Protein AF-A0A1Q6LH37-F1 (afdb_monomer)

Foldseek 3Di:
DPQQFDWDQPPHFIETQARAQPRQDQEDEDDQRHQEYNHQVRQQSRQRHQEYEAHQRHDYDPPRDHHLNHQFYAYDPNRQQWHGDPRFIAGDCPDPQHQEGPDDRQANQDQEDERDAQHEDEDDQRAHARHAEYEAEQRYHYDPVRLLCVQVCRRHVNHAEYEYEPNRPCQVVSVVRRPHHYHYD

Solvent-accessible surface area (backbone atoms only — not comparable to full-atom values): 9487 Å² total; per-residue (Å²): 114,57,96,51,24,38,70,44,74,56,100,86,48,32,23,36,54,35,34,44,44,85,43,73,54,44,61,47,72,50,57,73,79,31,40,33,56,65,19,45,72,37,40,40,62,18,73,40,36,28,33,44,33,42,31,52,59,42,44,69,61,89,87,67,60,72,26,65,47,19,35,29,32,43,46,34,90,76,20,62,61,36,40,46,59,97,29,29,32,24,28,14,76,85,44,101,51,47,31,23,46,70,42,75,40,27,44,26,75,52,44,60,48,68,56,55,78,63,21,32,50,56,61,68,92,59,49,24,73,42,31,27,32,44,33,40,44,50,60,34,44,64,44,70,69,30,49,51,32,49,42,69,27,65,31,24,66,49,50,45,34,42,36,35,29,68,86,24,90,56,52,67,59,46,68,75,58,33,84,51,50,76,42,78,89

Secondary structure (DSSP, 8-state):
-BTTEEEEE-SSSEEEEEE-TT---SEEE--TTEEEE--HHHHHT-SS--EEEE-SS-BPPTTPPPPTT--EEEE-TT-SSEEEETTEEEE-TTSSSTTBEEE--TT---SEEEPPTT-EE---S---SS--EEEE-TT-EE-HHHHHHHHTTSS-TT--EEEE-TT-TTHHHHHHH--SEEEE-

Radius of gyration: 17.37 Å; Cα contacts (8 Å, |Δi|>4): 435; chains: 1; bounding box: 44×23×50 Å

Mean predicted aligned error: 3.24 Å

pLDDT: mean 95.18, std 4.48, range [75.0, 98.88]

Structure (mmCIF, N/CA/C/O backbone):
data_AF-A0A1Q6LH37-F1
#
_entry.id   AF-A0A1Q6LH37-F1
#
loop_
_atom_site.group_PDB
_atom_site.id
_atom_site.type_symbol
_atom_site.label_atom_id
_atom_site.label_alt_id
_atom_site.label_comp_id
_atom_site.label_asym_id
_atom_site.label_entity_id
_atom_site.label_seq_id
_atom_site.pdbx_PDB_ins_code
_atom_site.Cartn_x
_atom_site.Cartn_y
_atom_site.Cartn_z
_atom_site.occupancy
_atom_site.B_iso_or_equiv
_atom_site.auth_seq_id
_atom_site.auth_comp_id
_atom_site.auth_asym_id
_atom_site.auth_atom_id
_atom_site.pdbx_PDB_model_num
ATOM 1 N N . MET A 1 1 ? 12.794 -2.633 -25.388 1.00 78.56 1 MET A N 1
ATOM 2 C CA . MET A 1 1 ? 11.664 -2.803 -24.451 1.00 78.56 1 MET A CA 1
ATOM 3 C C . MET A 1 1 ? 11.588 -4.266 -24.064 1.00 78.56 1 MET A C 1
ATOM 5 O O . MET A 1 1 ? 11.799 -5.102 -24.932 1.00 78.56 1 MET A O 1
ATOM 9 N N . GLN A 1 2 ? 11.320 -4.556 -22.797 1.00 89.69 2 GLN A N 1
ATOM 10 C CA . GLN A 1 2 ? 11.127 -5.903 -22.259 1.00 89.69 2 GLN A CA 1
ATOM 11 C C . GLN A 1 2 ? 9.841 -5.884 -21.433 1.00 89.69 2 GLN A C 1
ATOM 13 O O . GLN A 1 2 ? 9.688 -4.993 -20.605 1.00 89.69 2 GLN A O 1
ATOM 18 N N . ASP A 1 3 ? 8.924 -6.825 -21.670 1.00 91.75 3 ASP A N 1
ATOM 19 C CA . ASP A 1 3 ? 7.672 -6.961 -20.906 1.00 91.75 3 ASP A CA 1
ATOM 20 C C . ASP A 1 3 ? 6.872 -5.649 -20.791 1.00 91.75 3 ASP A C 1
ATOM 22 O O . ASP A 1 3 ? 6.399 -5.278 -19.720 1.00 91.75 3 ASP A O 1
ATOM 26 N N . GLY A 1 4 ? 6.772 -4.906 -21.898 1.00 93.19 4 GLY A N 1
ATOM 27 C CA . GLY A 1 4 ? 6.091 -3.607 -21.939 1.00 93.19 4 GLY A CA 1
ATOM 28 C C . GLY A 1 4 ? 6.876 -2.449 -21.315 1.00 93.19 4 GLY A C 1
ATOM 29 O O . GLY A 1 4 ? 6.363 -1.338 -21.259 1.00 93.19 4 GLY A O 1
ATOM 30 N N . VAL A 1 5 ? 8.120 -2.662 -20.882 1.00 96.88 5 VAL A N 1
ATOM 31 C CA . VAL A 1 5 ? 8.926 -1.660 -20.174 1.00 96.88 5 VAL A CA 1
ATOM 32 C C . VAL A 1 5 ? 10.120 -1.206 -21.003 1.00 96.88 5 VAL A C 1
ATOM 34 O O . VAL A 1 5 ? 10.865 -2.006 -21.582 1.00 96.88 5 VAL A O 1
ATOM 37 N N . LEU A 1 6 ? 10.340 0.105 -21.043 1.00 96.94 6 LEU A N 1
ATOM 38 C CA . LEU A 1 6 ? 11.589 0.697 -21.497 1.00 96.94 6 LEU A CA 1
ATOM 39 C C . LEU A 1 6 ? 12.550 0.807 -20.313 1.00 96.94 6 LEU A C 1
ATOM 41 O O . LEU A 1 6 ? 12.405 1.674 -19.449 1.00 96.94 6 LEU A O 1
ATOM 45 N N . TYR A 1 7 ? 13.552 -0.063 -20.301 1.00 96.12 7 TYR A N 1
ATOM 46 C CA . TYR A 1 7 ? 14.710 0.078 -19.432 1.00 96.12 7 TYR A CA 1
ATOM 47 C C . TYR A 1 7 ? 15.765 0.939 -20.120 1.00 96.12 7 TYR A C 1
ATOM 49 O O . TYR A 1 7 ? 16.037 0.763 -21.308 1.00 96.12 7 TYR A O 1
ATOM 57 N N . TYR A 1 8 ? 16.364 1.849 -19.363 1.00 94.56 8 TYR A N 1
ATOM 58 C CA . TYR A 1 8 ? 17.442 2.712 -19.827 1.00 94.56 8 TYR A CA 1
ATOM 59 C C . TYR A 1 8 ? 18.578 2.691 -18.813 1.00 94.56 8 TYR A C 1
ATOM 61 O O . TYR A 1 8 ? 18.340 2.749 -17.602 1.00 94.56 8 TYR A O 1
ATOM 69 N N . TYR A 1 9 ? 19.803 2.620 -19.319 1.00 92.94 9 TYR A N 1
ATOM 70 C CA . TYR A 1 9 ? 20.998 2.770 -18.508 1.00 92.94 9 TYR A CA 1
ATOM 71 C C . TYR A 1 9 ? 21.273 4.263 -18.312 1.00 92.94 9 TYR A C 1
ATOM 73 O O . TYR A 1 9 ? 21.605 4.969 -19.262 1.00 92.94 9 TYR A O 1
ATOM 81 N N . ASN A 1 10 ? 21.067 4.754 -17.089 1.00 81.19 10 ASN A N 1
ATOM 82 C CA . ASN A 1 10 ? 21.363 6.135 -16.714 1.00 81.19 10 ASN A CA 1
ATOM 83 C C . ASN A 1 10 ? 22.859 6.304 -16.385 1.00 81.19 10 ASN A C 1
ATOM 85 O O . ASN A 1 10 ? 23.683 5.497 -16.800 1.00 81.19 10 ASN A O 1
ATOM 89 N N . THR A 1 11 ? 23.220 7.349 -15.635 1.00 76.94 11 THR A N 1
ATOM 90 C CA . THR A 1 11 ? 24.612 7.700 -15.322 1.00 76.94 11 THR A CA 1
ATOM 91 C C . THR A 1 11 ? 25.438 6.537 -14.761 1.00 76.94 11 THR A C 1
ATOM 93 O O . THR A 1 11 ? 26.631 6.523 -15.024 1.00 76.94 11 THR A O 1
ATOM 96 N N . ASN A 1 12 ? 24.843 5.571 -14.037 1.00 87.44 12 ASN A N 1
ATOM 97 C CA . ASN A 1 12 ? 25.570 4.404 -13.497 1.00 87.44 12 ASN A CA 1
ATOM 98 C C . ASN A 1 12 ? 24.727 3.121 -13.319 1.00 87.44 12 ASN A C 1
ATOM 100 O O . ASN A 1 12 ? 25.208 2.142 -12.747 1.00 87.44 12 ASN A O 1
ATOM 104 N N . SER A 1 13 ? 23.455 3.103 -13.722 1.00 92.69 13 SER A N 1
ATOM 105 C CA . SER A 1 13 ? 22.562 1.986 -13.395 1.00 92.69 13 SER A CA 1
ATOM 106 C C . SER A 1 13 ? 21.382 1.852 -14.350 1.00 92.69 13 SER A C 1
ATOM 108 O O . SER A 1 13 ? 20.975 2.809 -15.007 1.00 92.69 13 SER A O 1
ATOM 110 N N . TRP A 1 14 ? 20.800 0.659 -14.416 1.00 95.50 14 TRP A N 1
ATOM 111 C CA . TRP A 1 14 ? 19.571 0.438 -15.167 1.00 95.50 14 TRP A CA 1
ATOM 112 C C . TRP A 1 14 ? 18.355 0.883 -14.364 1.00 95.50 14 TRP A C 1
ATOM 114 O O . TRP A 1 14 ? 18.184 0.493 -13.211 1.00 95.50 14 TRP A O 1
ATOM 124 N N . ALA A 1 15 ? 17.471 1.636 -15.006 1.00 95.19 15 ALA A N 1
ATOM 125 C CA . ALA A 1 15 ? 16.193 2.022 -14.430 1.00 95.19 15 ALA A CA 1
ATOM 126 C C . ALA A 1 15 ? 15.058 1.861 -15.447 1.00 95.19 15 ALA A C 1
ATOM 128 O O . ALA A 1 15 ? 15.246 2.077 -16.649 1.00 95.19 15 ALA A O 1
ATOM 129 N N . ALA A 1 16 ? 13.871 1.496 -14.963 1.00 95.56 16 ALA A N 1
ATOM 130 C CA . ALA A 1 16 ? 12.649 1.512 -15.757 1.00 95.56 16 ALA A CA 1
ATOM 131 C C . ALA A 1 16 ? 12.225 2.968 -15.981 1.00 95.56 16 ALA A C 1
ATOM 133 O O . ALA A 1 16 ? 11.899 3.662 -15.023 1.00 95.56 16 ALA A O 1
ATOM 134 N N . GLN A 1 17 ? 12.249 3.444 -17.225 1.00 95.06 17 GLN A N 1
ATOM 135 C CA . GLN A 1 17 ? 11.910 4.836 -17.559 1.00 95.06 17 GLN A CA 1
ATOM 136 C C . GLN A 1 17 ? 10.481 4.992 -18.053 1.00 95.06 17 GLN A C 1
ATOM 138 O O . GLN A 1 17 ? 9.883 6.049 -17.891 1.00 95.06 17 GLN A O 1
ATOM 143 N N . TYR A 1 18 ? 9.923 3.940 -18.645 1.00 96.12 18 TYR A N 1
ATOM 144 C CA . TYR A 1 18 ? 8.564 3.970 -19.160 1.00 96.12 18 TYR A CA 1
ATOM 145 C C . TYR A 1 18 ? 7.932 2.588 -19.054 1.00 96.12 18 TYR A C 1
ATOM 147 O O . TYR A 1 18 ? 8.558 1.595 -19.429 1.00 96.12 18 TYR A O 1
ATOM 155 N N . TYR A 1 19 ? 6.702 2.536 -18.555 1.00 96.38 19 TYR A N 1
ATOM 156 C CA . TYR A 1 19 ? 5.850 1.355 -18.584 1.00 96.38 19 TYR A CA 1
ATOM 157 C C . TYR A 1 19 ? 4.746 1.605 -19.609 1.00 96.38 19 TYR A C 1
ATOM 159 O O . TYR A 1 19 ? 4.023 2.590 -19.509 1.00 96.38 19 TYR A O 1
ATOM 167 N N . CYS A 1 20 ? 4.622 0.745 -20.615 1.00 96.25 20 CYS A N 1
ATOM 168 C CA . CYS A 1 20 ? 3.640 0.918 -21.676 1.00 96.25 20 CYS A CA 1
ATOM 169 C C . CYS A 1 20 ? 2.216 0.897 -21.110 1.00 96.25 20 CYS A C 1
ATOM 171 O O . CYS A 1 20 ? 1.743 -0.115 -20.595 1.00 96.25 20 CYS A O 1
ATOM 173 N N . GLU A 1 21 ? 1.521 2.025 -21.243 1.00 95.06 21 GLU A N 1
ATOM 174 C CA . GLU A 1 21 ? 0.187 2.237 -20.669 1.00 95.06 21 GLU A CA 1
ATOM 175 C C . GLU A 1 21 ? -0.845 1.238 -21.212 1.00 95.06 21 GLU A C 1
ATOM 177 O O . GLU A 1 21 ? -1.707 0.780 -20.468 1.00 95.06 21 GLU A O 1
ATOM 182 N N . GLY A 1 22 ? -0.703 0.829 -22.479 1.00 94.75 22 GLY A N 1
ATOM 183 C CA . GLY A 1 22 ? -1.548 -0.177 -23.130 1.00 94.75 22 GLY A CA 1
ATOM 184 C C . GLY A 1 22 ? -1.096 -1.628 -22.938 1.00 94.75 22 GLY A C 1
ATOM 185 O O . GLY A 1 22 ? -1.715 -2.531 -23.499 1.00 94.75 22 GLY A O 1
ATOM 186 N N . TYR A 1 23 ? -0.015 -1.887 -22.194 1.00 95.81 23 TYR A N 1
ATOM 187 C CA . TYR A 1 23 ? 0.421 -3.256 -21.940 1.00 95.81 23 TYR A CA 1
ATOM 188 C C . TYR A 1 23 ? -0.519 -3.938 -20.943 1.00 95.81 23 TYR A C 1
ATOM 190 O O . TYR A 1 23 ? -0.790 -3.424 -19.860 1.00 95.81 23 TYR A O 1
ATOM 198 N N . THR A 1 24 ? -1.038 -5.105 -21.315 1.00 96.31 24 THR A N 1
ATOM 199 C CA . THR A 1 24 ? -2.171 -5.743 -20.626 1.00 96.31 24 THR A CA 1
ATOM 200 C C . THR A 1 24 ? -1.760 -6.768 -19.572 1.00 96.31 24 THR A C 1
ATOM 202 O O . THR A 1 24 ? -2.616 -7.434 -18.986 1.00 96.31 24 THR A O 1
ATOM 205 N N . ALA A 1 25 ? -0.459 -6.918 -19.310 1.00 96.88 25 ALA A N 1
ATOM 206 C CA . ALA A 1 25 ? 0.008 -7.823 -18.274 1.00 96.88 25 ALA A CA 1
ATOM 207 C C . ALA A 1 25 ? -0.476 -7.359 -16.895 1.00 96.88 25 ALA A C 1
ATOM 209 O O . ALA A 1 25 ? -0.275 -6.221 -16.481 1.00 96.88 25 ALA A O 1
ATOM 210 N N . THR A 1 26 ? -1.055 -8.286 -16.137 1.00 97.44 26 THR A N 1
ATOM 211 C CA . THR A 1 26 ? -1.534 -8.011 -14.775 1.00 97.44 26 THR A CA 1
ATOM 212 C C . THR A 1 26 ? -0.426 -8.068 -13.729 1.00 97.44 26 THR A C 1
ATOM 214 O O . THR A 1 26 ? -0.633 -7.709 -12.568 1.00 97.44 26 THR A O 1
ATOM 217 N N . ARG A 1 27 ? 0.766 -8.516 -14.128 1.00 97.44 27 ARG A N 1
ATOM 218 C CA . ARG A 1 27 ? 1.948 -8.623 -13.282 1.00 97.44 27 ARG A CA 1
ATOM 219 C C . ARG A 1 27 ? 3.162 -8.063 -14.002 1.00 97.44 27 ARG A C 1
ATOM 221 O O . ARG A 1 27 ? 3.440 -8.452 -15.132 1.00 97.44 27 ARG A O 1
ATOM 228 N N . TRP A 1 28 ? 3.942 -7.267 -13.282 1.00 97.00 28 TRP A N 1
ATOM 229 C CA . TRP A 1 28 ? 5.286 -6.880 -13.684 1.00 97.00 28 TRP A CA 1
ATOM 230 C C . TR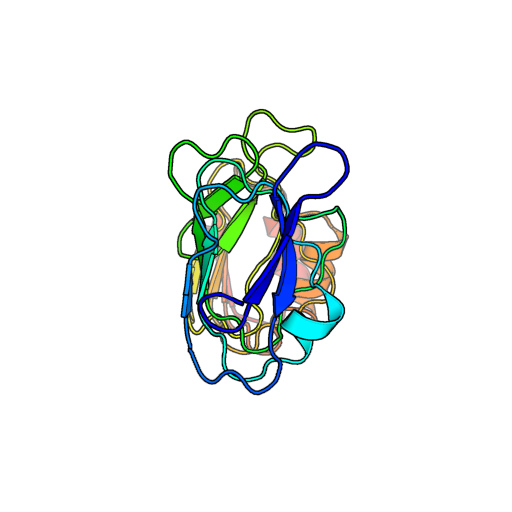P A 1 28 ? 6.316 -7.400 -12.688 1.00 97.00 28 TRP A C 1
ATOM 232 O O . TRP A 1 28 ? 6.265 -7.083 -11.498 1.00 97.00 28 TRP A O 1
ATOM 242 N N . ASN A 1 29 ? 7.259 -8.193 -13.193 1.00 96.88 29 ASN A N 1
ATOM 243 C CA . ASN A 1 29 ? 8.490 -8.515 -12.486 1.00 96.88 29 ASN A CA 1
ATOM 244 C C . ASN A 1 29 ? 9.549 -7.505 -12.921 1.00 96.88 29 ASN A C 1
ATOM 246 O O . ASN A 1 29 ? 9.910 -7.465 -14.098 1.00 96.88 29 ASN A O 1
ATOM 250 N N . VAL A 1 30 ? 10.013 -6.664 -11.999 1.00 96.38 30 VAL A N 1
ATOM 251 C CA . VAL A 1 30 ? 11.071 -5.703 -12.308 1.00 96.38 30 VAL A CA 1
ATOM 252 C C . VAL A 1 30 ? 12.341 -6.483 -12.648 1.00 96.38 30 VAL A C 1
ATOM 254 O O . VAL A 1 30 ? 12.790 -7.293 -11.845 1.00 96.38 30 VAL A O 1
ATOM 257 N N . ALA A 1 31 ? 12.914 -6.240 -13.830 1.00 96.12 31 ALA A N 1
ATOM 258 C CA . ALA A 1 31 ? 14.112 -6.933 -14.301 1.00 96.12 31 ALA A CA 1
ATOM 259 C C . ALA A 1 31 ? 15.249 -6.905 -13.265 1.00 96.12 31 ALA A C 1
ATOM 261 O O . ALA A 1 31 ? 15.539 -5.847 -12.717 1.00 96.12 31 ALA A O 1
ATOM 262 N N . GLU A 1 32 ? 15.914 -8.038 -13.023 1.00 94.94 32 GLU A N 1
ATOM 263 C CA . GLU A 1 32 ? 16.885 -8.238 -11.925 1.00 94.94 32 GLU A CA 1
ATOM 264 C C . GLU A 1 32 ? 18.051 -7.236 -11.898 1.00 94.94 32 GLU A C 1
ATOM 266 O O . GLU A 1 32 ? 18.557 -6.888 -10.839 1.00 94.94 32 GLU A O 1
ATOM 271 N N . TYR A 1 33 ? 18.462 -6.718 -13.057 1.00 93.62 33 TYR A N 1
ATOM 272 C CA . TYR A 1 33 ? 19.550 -5.741 -13.170 1.00 93.62 33 TYR A CA 1
ATOM 273 C C . TYR A 1 33 ? 19.124 -4.296 -12.842 1.00 93.62 33 TYR A C 1
ATOM 275 O O . TYR A 1 33 ? 19.958 -3.390 -12.811 1.00 93.62 33 TYR A O 1
ATOM 283 N N . CYS A 1 34 ? 17.822 -4.047 -12.688 1.00 94.69 34 CYS A N 1
ATOM 284 C CA . CYS A 1 34 ? 17.246 -2.718 -12.536 1.00 94.69 34 CYS A CA 1
ATOM 285 C C . CYS A 1 34 ? 17.331 -2.246 -11.080 1.00 94.69 34 CYS A C 1
ATOM 287 O O . CYS A 1 34 ? 16.872 -2.939 -10.176 1.00 94.69 34 CYS A O 1
ATOM 289 N N . THR A 1 35 ? 17.847 -1.042 -10.850 1.00 95.31 35 THR A N 1
ATOM 290 C CA . THR A 1 35 ? 18.008 -0.453 -9.508 1.00 95.31 35 THR A CA 1
ATOM 291 C C . THR A 1 35 ? 17.018 0.680 -9.227 1.00 95.31 35 THR A C 1
ATOM 293 O O . THR A 1 35 ? 16.860 1.085 -8.075 1.00 95.31 35 THR A O 1
ATOM 296 N N . GLY A 1 36 ? 16.311 1.180 -10.249 1.00 94.25 36 GLY A N 1
ATOM 297 C CA . GLY A 1 36 ? 15.347 2.274 -10.099 1.00 94.25 36 GLY A CA 1
ATOM 298 C C . GLY A 1 36 ? 14.067 2.103 -10.915 1.00 94.25 36 GLY A C 1
ATOM 299 O O . GLY A 1 36 ? 14.099 1.606 -12.042 1.00 94.25 36 GLY A O 1
ATOM 300 N N . ILE A 1 37 ? 12.942 2.559 -10.364 1.00 94.06 37 ILE A N 1
ATOM 301 C CA . ILE A 1 37 ? 11.674 2.705 -11.093 1.00 94.06 37 ILE A CA 1
ATOM 302 C C . ILE A 1 37 ? 11.377 4.196 -11.264 1.00 94.06 37 ILE A C 1
ATOM 304 O O . ILE A 1 37 ? 10.963 4.865 -10.324 1.00 94.06 37 ILE A O 1
ATOM 308 N N . ASN A 1 38 ? 11.571 4.714 -12.475 1.00 93.12 38 ASN A N 1
ATOM 309 C CA . ASN A 1 38 ? 11.417 6.133 -12.819 1.00 93.12 38 ASN A CA 1
ATOM 310 C C . ASN A 1 38 ? 10.222 6.385 -13.751 1.00 93.12 38 ASN A C 1
ATOM 312 O O . ASN A 1 38 ? 10.093 7.453 -14.336 1.00 93.12 38 ASN A O 1
ATOM 316 N N . CYS A 1 39 ? 9.337 5.403 -13.899 1.00 93.44 39 CYS A N 1
ATOM 317 C CA . CYS A 1 39 ? 8.237 5.439 -14.854 1.00 93.44 39 CYS A CA 1
ATOM 318 C C . CYS A 1 39 ? 6.890 5.830 -14.220 1.00 93.44 39 CYS A C 1
ATOM 320 O O . CYS A 1 39 ? 5.867 5.305 -14.651 1.00 93.44 39 CYS A O 1
ATOM 322 N N . GLU A 1 40 ? 6.884 6.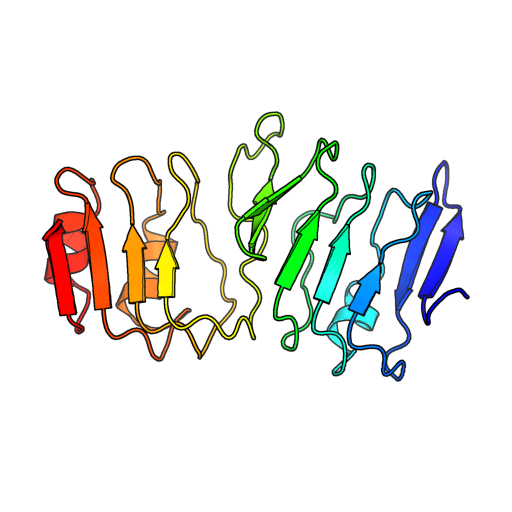691 -13.189 1.00 92.81 40 GLU A N 1
ATOM 323 C CA . GLU A 1 40 ? 5.709 6.961 -12.328 1.00 92.81 40 GLU A CA 1
ATOM 324 C C . GLU A 1 40 ? 4.462 7.298 -13.140 1.00 92.81 40 GLU A C 1
ATOM 326 O O . GLU A 1 40 ? 3.446 6.617 -13.030 1.00 92.81 40 GLU A O 1
ATOM 331 N N . GLU A 1 41 ? 4.580 8.305 -14.006 1.00 92.75 41 GLU A N 1
ATOM 332 C CA . GLU A 1 41 ? 3.471 8.821 -14.809 1.00 92.75 41 GLU A CA 1
ATOM 333 C C . GLU A 1 41 ? 2.881 7.732 -15.711 1.00 92.75 41 GLU A C 1
ATOM 335 O O . GLU A 1 41 ? 1.687 7.449 -15.662 1.00 92.75 41 GLU A O 1
ATOM 340 N N . SER A 1 42 ? 3.738 7.047 -16.469 1.00 95.19 42 SER A N 1
ATOM 341 C CA . SER A 1 42 ? 3.307 5.986 -17.385 1.00 95.19 42 SER A CA 1
ATOM 342 C C . SER A 1 42 ? 2.772 4.745 -16.663 1.00 95.19 42 SER A C 1
ATOM 344 O O . SER A 1 42 ? 1.815 4.119 -17.105 1.00 95.19 42 SER A O 1
ATOM 346 N N . LEU A 1 43 ? 3.356 4.391 -15.515 1.00 94.56 43 LEU A N 1
ATOM 347 C CA . LEU A 1 43 ? 2.910 3.246 -14.735 1.00 94.56 43 LEU A CA 1
ATOM 348 C C . LEU A 1 43 ? 1.532 3.531 -14.146 1.00 94.56 43 LEU A C 1
ATOM 350 O O . LEU A 1 43 ? 0.641 2.701 -14.283 1.00 94.56 43 LEU A O 1
ATOM 354 N N . LYS A 1 44 ? 1.342 4.712 -13.545 1.00 92.25 44 LYS A N 1
ATOM 355 C CA . LYS A 1 44 ? 0.071 5.155 -12.961 1.00 92.25 44 LYS A CA 1
ATOM 356 C C . LYS A 1 44 ? -1.086 5.117 -13.967 1.00 92.25 44 LYS A C 1
ATOM 358 O O . LYS A 1 44 ? -2.209 4.824 -13.564 1.00 92.25 44 LYS A O 1
ATOM 363 N N . ASN A 1 45 ? -0.816 5.389 -15.242 1.00 92.50 45 ASN A N 1
ATOM 364 C CA . ASN A 1 45 ? -1.816 5.359 -16.312 1.00 92.50 45 ASN A CA 1
ATOM 365 C C . ASN A 1 45 ? -2.148 3.940 -16.809 1.00 92.50 45 ASN A C 1
ATOM 367 O O . ASN A 1 45 ? -3.137 3.756 -17.518 1.00 92.50 45 ASN A O 1
ATOM 371 N N . ASN A 1 46 ? -1.364 2.922 -16.442 1.00 94.06 46 ASN A N 1
ATOM 372 C CA . ASN A 1 46 ? -1.671 1.544 -16.799 1.00 94.06 46 ASN A CA 1
ATOM 373 C C . ASN A 1 46 ? -2.821 0.993 -15.938 1.00 94.06 46 ASN A C 1
ATOM 375 O O . ASN A 1 46 ? -2.696 0.815 -14.727 1.00 94.06 46 ASN A O 1
ATOM 379 N N . ALA A 1 47 ? -3.935 0.656 -16.586 1.00 91.75 47 ALA A N 1
ATOM 380 C CA . ALA A 1 47 ? -5.129 0.144 -15.914 1.00 91.75 47 ALA A CA 1
ATOM 381 C C . ALA A 1 47 ? -5.101 -1.373 -15.641 1.00 91.75 47 ALA A C 1
ATOM 383 O O . ALA A 1 47 ? -6.006 -1.892 -14.992 1.00 91.75 47 ALA A O 1
ATOM 384 N N . HIS A 1 48 ? -4.101 -2.099 -16.148 1.00 95.06 48 HIS A N 1
ATOM 385 C CA . HIS A 1 48 ? -4.094 -3.565 -16.160 1.00 95.06 48 HIS A CA 1
ATOM 386 C C . HIS A 1 48 ? -3.238 -4.176 -15.058 1.00 95.06 48 HIS A C 1
ATOM 388 O O . HIS A 1 48 ? -3.491 -5.304 -14.631 1.00 95.06 48 HIS A O 1
ATOM 394 N N . ILE A 1 49 ? -2.217 -3.458 -14.595 1.00 95.94 49 ILE A N 1
ATOM 395 C CA . ILE A 1 49 ? -1.269 -4.000 -13.639 1.00 95.94 49 ILE A CA 1
ATOM 396 C C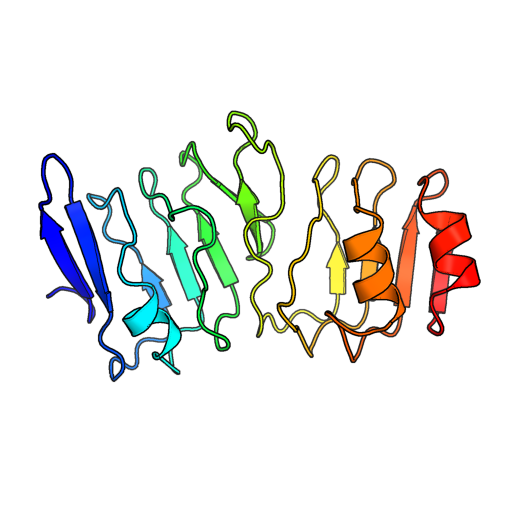 . ILE A 1 49 ? -1.878 -4.094 -12.240 1.00 95.94 49 ILE A C 1
ATOM 398 O O . ILE A 1 49 ? -2.248 -3.107 -11.615 1.00 95.94 49 ILE A O 1
ATOM 402 N N . HIS A 1 50 ? -1.941 -5.315 -11.720 1.00 97.62 50 HIS A N 1
ATOM 403 C CA . HIS A 1 50 ? -2.449 -5.607 -10.380 1.00 97.62 50 HIS A CA 1
ATOM 404 C C . HIS A 1 50 ? -1.324 -6.002 -9.418 1.00 97.62 50 HIS A C 1
ATOM 406 O O . HIS A 1 50 ? -1.481 -5.896 -8.201 1.00 97.62 50 HIS A O 1
ATOM 412 N N . GLN A 1 51 ? -0.190 -6.477 -9.941 1.00 98.00 51 GLN A N 1
ATOM 413 C CA . GLN A 1 51 ? 0.924 -6.976 -9.140 1.00 98.00 51 GLN A CA 1
ATOM 414 C C . GLN A 1 51 ? 2.263 -6.412 -9.607 1.00 98.00 51 GLN A C 1
ATOM 416 O O . GLN A 1 51 ? 2.659 -6.606 -10.755 1.00 98.00 51 GLN A O 1
ATOM 421 N N . LEU A 1 52 ? 3.001 -5.811 -8.678 1.00 96.81 52 LEU A N 1
ATOM 422 C CA . LEU A 1 52 ? 4.392 -5.407 -8.876 1.00 96.81 52 LEU A CA 1
ATOM 423 C C . LEU A 1 52 ? 5.310 -6.329 -8.068 1.00 96.81 52 LEU A C 1
ATOM 425 O O . LEU A 1 52 ? 5.039 -6.599 -6.898 1.00 96.81 52 LEU A O 1
ATOM 429 N N . ARG A 1 53 ? 6.393 -6.824 -8.671 1.00 97.56 53 ARG A N 1
ATOM 430 C CA . ARG A 1 53 ? 7.430 -7.592 -7.970 1.00 97.56 53 ARG A CA 1
ATOM 431 C C . ARG A 1 53 ? 8.770 -6.885 -8.083 1.00 97.56 53 ARG A C 1
ATOM 433 O O . ARG A 1 53 ? 9.323 -6.781 -9.174 1.00 97.56 53 ARG A O 1
ATOM 440 N N . LEU A 1 54 ? 9.251 -6.391 -6.951 1.00 97.50 54 LEU A N 1
ATOM 441 C CA . LEU A 1 54 ? 10.528 -5.710 -6.808 1.00 97.50 54 LEU A CA 1
ATOM 442 C C . LEU A 1 54 ? 11.647 -6.742 -6.643 1.00 97.50 54 LEU A C 1
ATOM 444 O O . LEU A 1 54 ? 11.522 -7.659 -5.829 1.00 97.50 54 LEU A O 1
ATOM 448 N N . ASN A 1 55 ? 12.727 -6.575 -7.402 1.00 97.44 55 ASN A N 1
ATOM 449 C CA . ASN A 1 55 ? 13.945 -7.378 -7.279 1.00 97.44 55 ASN A CA 1
ATOM 450 C C . ASN A 1 55 ? 14.768 -6.971 -6.032 1.00 97.44 55 ASN A C 1
ATOM 452 O O . ASN A 1 55 ? 14.334 -6.143 -5.227 1.00 97.44 55 ASN A O 1
ATOM 456 N N . SER A 1 56 ? 15.974 -7.518 -5.890 1.00 97.12 56 SER A N 1
ATOM 457 C CA . SER A 1 56 ? 16.886 -7.300 -4.754 1.00 97.12 56 SER A CA 1
ATOM 458 C C . SER A 1 56 ? 17.497 -5.894 -4.654 1.00 97.12 56 SER A C 1
ATOM 460 O O . SER A 1 56 ? 17.943 -5.483 -3.584 1.00 97.12 56 SER A O 1
ATOM 462 N N . TYR A 1 57 ? 17.541 -5.135 -5.747 1.00 94.81 57 TYR A N 1
ATOM 463 C CA . TYR A 1 57 ? 18.303 -3.881 -5.834 1.00 94.81 57 TYR A CA 1
ATOM 464 C C . TYR A 1 57 ? 17.433 -2.650 -6.060 1.00 94.81 57 TYR A C 1
ATOM 466 O O . TYR A 1 57 ? 17.880 -1.525 -5.834 1.00 94.81 57 TYR A O 1
ATOM 474 N N . VAL A 1 58 ? 16.209 -2.849 -6.542 1.00 94.31 58 VAL A N 1
ATOM 475 C CA . VAL A 1 58 ? 15.362 -1.765 -7.004 1.00 94.31 58 VAL A CA 1
ATOM 476 C C . VAL A 1 58 ? 14.853 -0.928 -5.843 1.00 94.31 58 VAL A C 1
ATOM 478 O O . VAL A 1 58 ? 14.432 -1.440 -4.800 1.00 94.31 58 VAL A O 1
ATOM 481 N N . SER A 1 59 ? 14.847 0.381 -6.074 1.00 91.94 59 SER A N 1
ATOM 482 C CA . SER A 1 59 ? 14.159 1.336 -5.228 1.00 91.94 59 SER A CA 1
ATOM 483 C C . SER A 1 59 ? 13.242 2.275 -5.992 1.00 91.94 59 SER A C 1
ATOM 485 O O . SER A 1 59 ? 13.423 2.529 -7.186 1.00 91.94 59 SER A O 1
ATOM 487 N N . CYS A 1 60 ? 12.224 2.762 -5.283 1.00 87.62 60 CYS A N 1
ATOM 488 C CA . CYS A 1 60 ? 11.317 3.787 -5.774 1.00 87.62 60 CYS A CA 1
ATOM 489 C C . CYS A 1 60 ? 11.726 5.141 -5.172 1.00 87.62 60 CYS A C 1
ATOM 491 O O . CYS A 1 60 ? 12.045 5.203 -3.979 1.00 87.62 60 CYS A O 1
ATOM 493 N N . PRO A 1 61 ? 11.679 6.237 -5.945 1.00 83.19 61 PRO A N 1
ATOM 494 C CA . PRO A 1 61 ? 11.858 7.580 -5.407 1.00 83.19 61 PRO A CA 1
ATOM 495 C C . PRO A 1 61 ? 10.885 7.902 -4.251 1.00 83.19 61 PRO A C 1
ATOM 497 O O . PRO A 1 61 ? 9.776 7.361 -4.191 1.00 83.19 61 PRO A O 1
ATOM 500 N N . PRO A 1 62 ? 11.243 8.808 -3.324 1.00 75.94 62 PRO A N 1
ATOM 501 C CA . PRO A 1 62 ? 10.297 9.322 -2.338 1.00 75.94 62 PRO A CA 1
ATOM 502 C C . PRO A 1 62 ? 9.077 9.974 -3.006 1.00 75.94 62 PRO A C 1
ATOM 504 O O . PRO A 1 62 ? 9.225 10.748 -3.946 1.00 75.94 62 PRO A O 1
ATOM 507 N N . GLY A 1 63 ? 7.874 9.694 -2.498 1.00 77.69 63 GLY A N 1
ATOM 508 C CA . GLY A 1 63 ? 6.627 10.277 -3.015 1.00 77.69 63 GLY A CA 1
ATOM 509 C C . GLY A 1 63 ? 6.047 9.594 -4.259 1.00 77.69 63 GLY A C 1
ATOM 510 O O . GLY A 1 63 ? 5.005 10.037 -4.737 1.00 77.69 63 GLY A O 1
ATOM 511 N N . TYR A 1 64 ? 6.678 8.515 -4.732 1.00 84.75 64 TYR A N 1
ATOM 512 C CA . TYR A 1 64 ? 6.272 7.774 -5.924 1.00 84.75 64 TYR A CA 1
ATOM 513 C C . TYR A 1 64 ? 4.836 7.245 -5.831 1.00 84.75 64 TYR A C 1
ATOM 515 O O . TYR A 1 64 ? 4.505 6.465 -4.929 1.00 84.75 64 TYR A O 1
ATOM 523 N N . LYS A 1 65 ? 3.979 7.646 -6.772 1.00 85.31 65 LYS A N 1
ATOM 524 C CA . LYS A 1 65 ? 2.586 7.196 -6.852 1.00 85.31 65 LYS A CA 1
ATOM 525 C C . LYS A 1 65 ? 2.465 5.938 -7.696 1.00 85.31 65 LYS A C 1
ATOM 527 O O . LYS A 1 65 ? 2.968 5.846 -8.809 1.00 85.31 65 LYS A O 1
ATOM 532 N N . LEU A 1 66 ? 1.741 4.968 -7.156 1.00 89.69 66 LEU A N 1
ATOM 533 C CA . LEU A 1 66 ? 1.460 3.704 -7.824 1.00 89.69 66 LEU A CA 1
ATOM 534 C C . LEU A 1 66 ? 0.044 3.694 -8.429 1.00 89.69 66 LEU A C 1
ATOM 536 O O . LEU A 1 66 ? -0.791 4.508 -8.020 1.00 89.69 66 LEU A O 1
ATOM 540 N N . PRO A 1 67 ? -0.234 2.795 -9.392 1.00 91.50 67 PRO A N 1
ATOM 541 C CA . PRO A 1 67 ? -1.525 2.726 -10.077 1.00 91.50 67 PRO A CA 1
ATOM 542 C C . PRO A 1 67 ? -2.674 2.411 -9.121 1.00 91.50 67 PRO A C 1
ATOM 544 O O . PRO A 1 67 ? -2.516 1.641 -8.171 1.00 91.50 67 PRO A O 1
ATOM 547 N N . GLU A 1 68 ? -3.859 2.950 -9.405 1.00 92.62 68 GLU A N 1
ATOM 548 C CA . GLU A 1 68 ? -5.057 2.685 -8.597 1.00 92.62 68 GLU A CA 1
ATOM 549 C C . GLU A 1 68 ? -5.553 1.238 -8.727 1.00 92.62 68 GLU A C 1
ATOM 551 O O . GLU A 1 68 ? -6.186 0.730 -7.807 1.00 92.62 68 GLU A O 1
ATOM 556 N N . SER A 1 69 ? -5.222 0.556 -9.827 1.00 94.62 69 SER A N 1
ATOM 557 C CA . SER A 1 69 ? -5.510 -0.864 -10.079 1.00 94.62 69 SER A CA 1
ATOM 558 C C . SER A 1 69 ? -4.624 -1.824 -9.276 1.00 94.62 69 SER A C 1
ATOM 560 O O . SER A 1 69 ? -4.840 -3.036 -9.297 1.00 94.62 69 SER A O 1
ATOM 562 N N . LEU A 1 70 ? -3.610 -1.319 -8.563 1.00 96.44 70 LEU A N 1
ATOM 563 C CA . LEU A 1 70 ? -2.635 -2.168 -7.897 1.00 96.44 70 LEU A CA 1
ATOM 564 C C . LEU A 1 70 ? -3.248 -2.879 -6.681 1.00 96.44 70 LEU A C 1
ATOM 566 O O . LEU A 1 70 ? -3.791 -2.250 -5.770 1.00 96.44 70 LEU A O 1
ATOM 570 N N . GLN A 1 71 ? -3.086 -4.201 -6.639 1.00 98.19 71 GLN A N 1
ATOM 571 C CA . GLN A 1 71 ? -3.641 -5.086 -5.613 1.00 98.19 71 GLN A CA 1
ATOM 572 C C . GLN A 1 71 ? -2.576 -5.622 -4.651 1.00 98.19 71 GLN A C 1
ATOM 574 O O . GLN A 1 71 ? -2.879 -5.911 -3.490 1.00 98.19 71 GLN A O 1
ATOM 579 N N . ALA A 1 72 ? -1.332 -5.777 -5.119 1.00 98.38 72 ALA A N 1
ATOM 580 C CA . ALA A 1 72 ? -0.223 -6.266 -4.306 1.00 98.38 72 ALA A CA 1
ATOM 581 C C . ALA A 1 72 ? 1.148 -5.818 -4.828 1.00 98.38 72 ALA A C 1
ATOM 583 O O . ALA A 1 72 ? 1.380 -5.722 -6.034 1.00 98.38 72 ALA A O 1
ATOM 584 N N . ILE A 1 73 ? 2.084 -5.637 -3.898 1.00 97.81 73 ILE A N 1
ATOM 585 C CA . ILE A 1 73 ? 3.508 -5.451 -4.174 1.00 97.81 73 ILE A CA 1
ATOM 586 C C . ILE A 1 73 ? 4.282 -6.528 -3.425 1.00 97.81 73 ILE A C 1
ATOM 588 O O . ILE A 1 73 ? 4.127 -6.671 -2.213 1.00 97.81 73 ILE A O 1
ATOM 592 N N . TYR A 1 74 ? 5.124 -7.272 -4.129 1.00 98.31 74 TYR A N 1
ATOM 593 C CA . TYR A 1 74 ? 6.044 -8.247 -3.548 1.00 98.31 74 TYR A CA 1
ATOM 594 C C . TYR A 1 74 ? 7.480 -7.765 -3.716 1.00 98.31 74 TYR A C 1
ATOM 596 O O . TYR A 1 74 ? 7.778 -7.031 -4.654 1.00 98.31 74 TYR A O 1
ATOM 604 N N . VAL A 1 75 ? 8.359 -8.171 -2.807 1.00 98.25 75 VAL A N 1
ATOM 605 C CA . VAL A 1 75 ? 9.764 -7.755 -2.790 1.00 98.25 75 VAL A CA 1
ATOM 606 C C . VAL A 1 75 ? 10.627 -8.994 -2.595 1.00 98.25 75 VAL A C 1
ATOM 608 O O . VAL A 1 75 ? 10.251 -9.864 -1.809 1.00 98.25 75 VAL A O 1
ATOM 611 N N . ALA A 1 76 ? 11.745 -9.082 -3.315 1.00 98.06 76 ALA A N 1
ATOM 612 C CA . ALA A 1 76 ? 12.775 -10.085 -3.071 1.00 98.06 76 ALA A CA 1
ATOM 613 C C . ALA A 1 76 ? 13.296 -9.997 -1.625 1.00 98.06 76 ALA A C 1
ATOM 615 O O . ALA A 1 76 ? 13.446 -8.906 -1.076 1.00 98.06 76 ALA A O 1
ATOM 616 N N . GLU A 1 77 ? 13.565 -11.143 -0.998 1.00 96.00 77 GLU A N 1
ATOM 617 C CA . GLU A 1 77 ? 13.884 -11.227 0.437 1.00 96.00 77 GLU A CA 1
ATOM 618 C C . GLU A 1 77 ? 15.161 -10.474 0.834 1.00 96.00 77 GLU A C 1
ATOM 620 O O . GLU A 1 77 ? 15.290 -9.999 1.961 1.00 96.00 77 GLU A O 1
ATOM 625 N N . ASP A 1 78 ? 16.112 -10.351 -0.086 1.00 96.44 78 ASP A N 1
ATOM 626 C CA . ASP A 1 78 ? 17.398 -9.704 0.133 1.00 96.44 78 ASP A CA 1
ATOM 627 C C . ASP A 1 78 ? 17.408 -8.209 -0.220 1.00 96.44 78 ASP A C 1
ATOM 629 O O . ASP A 1 78 ? 18.436 -7.553 0.003 1.00 96.44 78 ASP A O 1
ATOM 633 N N . ASN A 1 79 ? 16.276 -7.649 -0.674 1.00 97.81 79 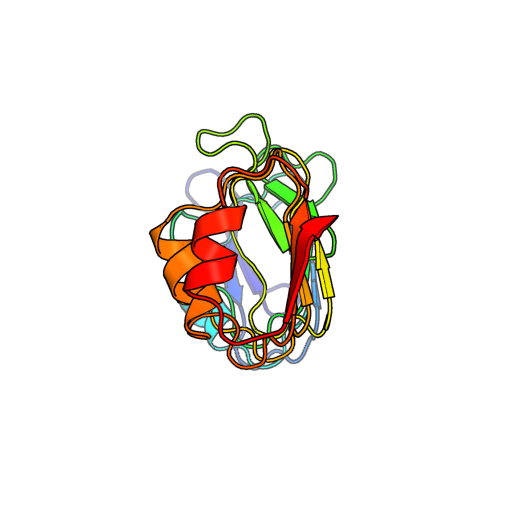ASN A N 1
ATOM 634 C CA . ASN A 1 79 ? 16.139 -6.215 -0.907 1.00 97.81 79 ASN A CA 1
ATOM 635 C C . ASN A 1 79 ? 16.385 -5.430 0.389 1.00 97.81 79 ASN A C 1
ATOM 637 O O . ASN A 1 79 ? 15.764 -5.656 1.426 1.00 97.81 79 ASN A O 1
ATOM 641 N N . LYS A 1 80 ? 17.331 -4.487 0.338 1.00 95.69 80 LYS A N 1
ATOM 642 C CA . LYS A 1 80 ? 17.754 -3.719 1.522 1.00 95.69 80 LYS A CA 1
ATOM 643 C C . LYS A 1 80 ? 16.884 -2.498 1.810 1.00 95.69 80 LYS A C 1
ATOM 645 O O . LYS A 1 80 ? 16.960 -1.949 2.906 1.00 95.69 80 LYS A O 1
ATOM 650 N N . GLN A 1 81 ? 16.090 -2.067 0.836 1.00 96.19 81 GLN A N 1
ATOM 651 C CA . GLN A 1 81 ? 15.300 -0.841 0.895 1.00 96.19 81 GLN A CA 1
ATOM 652 C C . GLN A 1 81 ? 13.856 -1.096 1.315 1.00 96.19 81 GLN A C 1
ATOM 654 O O . GLN A 1 81 ? 13.254 -0.228 1.945 1.00 96.19 81 GLN A O 1
ATOM 659 N N . TYR A 1 82 ? 13.307 -2.273 1.007 1.00 97.12 82 TYR A N 1
ATOM 660 C CA . TYR A 1 82 ? 11.906 -2.589 1.258 1.00 97.12 82 TYR A CA 1
ATOM 661 C C . TYR A 1 82 ? 11.692 -4.033 1.686 1.00 97.12 82 TYR A C 1
ATOM 663 O O . TYR A 1 82 ? 12.502 -4.911 1.417 1.00 97.12 82 TYR A O 1
ATOM 671 N N . PHE A 1 83 ? 10.530 -4.280 2.277 1.00 97.56 83 PHE A N 1
ATOM 672 C CA . PHE A 1 83 ? 9.958 -5.613 2.393 1.00 97.56 83 PHE A CA 1
ATOM 673 C C . PHE A 1 83 ? 8.462 -5.565 2.078 1.00 97.56 83 PHE A C 1
ATOM 675 O O . PHE A 1 83 ? 7.817 -4.517 2.168 1.00 97.56 83 PHE A O 1
ATOM 682 N N . SER A 1 84 ? 7.897 -6.716 1.713 1.00 97.75 84 SER A N 1
ATOM 683 C CA . SER A 1 84 ? 6.451 -6.880 1.569 1.00 97.75 84 SER A CA 1
ATOM 684 C C . SER A 1 84 ? 5.898 -7.701 2.720 1.00 97.75 84 SER A C 1
ATOM 686 O O . SER A 1 84 ? 6.428 -8.765 3.041 1.00 97.75 84 SER A O 1
ATOM 688 N N . LYS A 1 85 ? 4.793 -7.241 3.306 1.00 97.75 85 LYS A N 1
ATOM 689 C CA . LYS A 1 85 ? 3.966 -8.059 4.192 1.00 97.75 85 LYS A CA 1
ATOM 690 C C . LYS A 1 85 ? 2.577 -8.178 3.589 1.00 97.75 85 LYS A C 1
ATOM 692 O O . LYS A 1 85 ? 1.879 -7.184 3.423 1.00 97.75 85 LYS A O 1
ATOM 697 N N . ASP A 1 86 ? 2.197 -9.396 3.214 1.00 96.88 86 ASP A N 1
ATOM 698 C CA . ASP A 1 86 ? 0.888 -9.705 2.628 1.00 96.88 86 ASP A CA 1
ATOM 699 C C . ASP A 1 86 ? 0.536 -8.823 1.411 1.00 96.88 86 ASP A C 1
ATOM 701 O O . ASP A 1 86 ? -0.621 -8.450 1.201 1.00 96.88 86 ASP A O 1
ATOM 705 N N . GLY A 1 87 ? 1.534 -8.461 0.597 1.00 97.69 87 GLY A N 1
ATOM 706 C CA . GLY A 1 87 ? 1.357 -7.608 -0.582 1.00 97.69 87 GLY A CA 1
ATOM 707 C C . GLY A 1 87 ? 1.345 -6.099 -0.296 1.00 97.69 87 GLY A C 1
ATOM 708 O O . GLY A 1 87 ? 1.083 -5.329 -1.216 1.00 97.69 87 GLY A O 1
ATOM 709 N N . VAL A 1 88 ? 1.599 -5.670 0.943 1.00 97.75 88 VAL A N 1
ATOM 710 C CA . VAL A 1 88 ? 1.740 -4.261 1.350 1.00 97.75 88 VAL A CA 1
ATOM 711 C C . VAL A 1 88 ? 3.223 -3.923 1.470 1.00 97.75 88 VAL A C 1
ATOM 713 O O . VAL A 1 88 ? 3.982 -4.683 2.072 1.00 97.75 88 VAL A O 1
ATOM 716 N N . LEU A 1 89 ? 3.638 -2.796 0.890 1.00 97.12 89 LEU A N 1
ATOM 717 C CA . LEU A 1 89 ? 5.041 -2.398 0.805 1.00 97.12 89 LEU A CA 1
ATOM 718 C C . LEU A 1 89 ? 5.443 -1.535 2.003 1.00 97.12 89 LEU A C 1
ATOM 720 O O . LEU A 1 89 ? 4.814 -0.511 2.285 1.00 97.12 89 LEU A O 1
ATOM 724 N N . TYR A 1 90 ? 6.537 -1.919 2.649 1.00 97.19 90 TYR A N 1
ATOM 725 C CA . TYR A 1 90 ? 7.159 -1.205 3.756 1.00 97.19 90 TYR A CA 1
A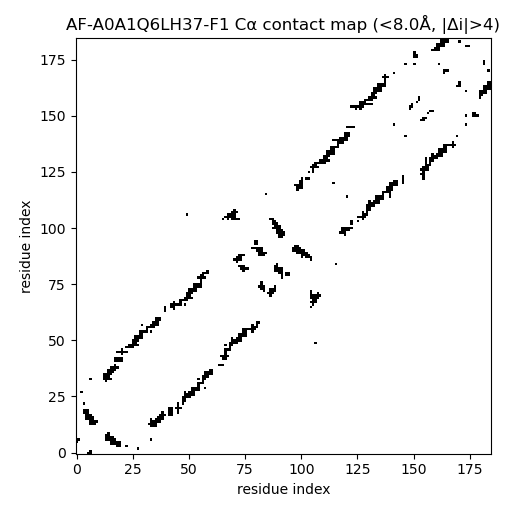TOM 726 C C . TYR A 1 90 ? 8.615 -0.902 3.436 1.00 97.19 90 TYR A C 1
ATOM 728 O O . TYR A 1 90 ? 9.274 -1.659 2.726 1.00 97.19 90 TYR A O 1
ATOM 736 N N . TYR A 1 91 ? 9.127 0.186 3.996 1.00 97.00 91 TYR A N 1
ATOM 737 C CA . TYR A 1 91 ? 10.561 0.434 4.045 1.00 97.00 91 TYR A CA 1
ATOM 738 C C . TYR A 1 91 ? 11.264 -0.612 4.915 1.00 97.00 91 TYR A C 1
ATOM 740 O O . TYR A 1 91 ? 10.764 -1.005 5.969 1.00 97.00 91 TYR A O 1
ATOM 748 N N . GLY A 1 92 ? 12.456 -1.019 4.488 1.00 96.12 92 GLY A N 1
ATOM 749 C CA . GLY A 1 92 ? 13.322 -1.947 5.201 1.00 96.12 92 GLY A CA 1
ATOM 750 C C . GLY A 1 92 ? 13.733 -1.429 6.585 1.00 96.12 92 GLY A C 1
ATOM 751 O O . GLY A 1 92 ? 13.779 -0.213 6.805 1.00 96.12 92 GLY A O 1
ATOM 752 N N . PRO A 1 93 ? 14.089 -2.331 7.516 1.00 94.69 93 PRO A N 1
ATOM 753 C CA . PRO A 1 93 ? 14.439 -1.971 8.893 1.00 94.69 93 PRO A CA 1
ATOM 754 C C . PRO A 1 93 ? 15.727 -1.141 9.009 1.00 94.69 93 PRO A C 1
ATOM 756 O O . PRO A 1 93 ? 15.919 -0.461 10.008 1.00 94.69 93 PRO A O 1
ATOM 759 N N . ASN A 1 94 ? 16.594 -1.163 7.991 1.00 93.94 94 ASN A N 1
ATOM 760 C CA . ASN A 1 94 ? 17.883 -0.459 7.976 1.00 93.94 94 ASN A CA 1
ATOM 761 C C . ASN A 1 94 ? 17.859 0.801 7.090 1.00 93.94 94 ASN A C 1
ATOM 763 O O . ASN A 1 94 ? 18.871 1.170 6.498 1.00 93.94 94 ASN A O 1
ATOM 767 N N . THR A 1 95 ? 16.692 1.430 6.944 1.00 94.00 95 THR A N 1
ATOM 768 C CA . THR A 1 95 ? 16.507 2.658 6.154 1.00 94.00 95 THR A CA 1
ATOM 769 C C . THR A 1 95 ? 16.297 3.870 7.063 1.00 94.00 95 THR A C 1
ATOM 771 O O . THR A 1 95 ? 16.090 3.731 8.265 1.00 94.00 95 THR A O 1
ATOM 774 N N . ASN A 1 96 ? 16.258 5.073 6.482 1.00 92.50 96 ASN A N 1
ATOM 775 C CA . ASN A 1 96 ? 15.912 6.303 7.210 1.00 92.50 96 ASN A CA 1
ATOM 776 C C . ASN A 1 96 ? 14.429 6.369 7.642 1.00 92.50 96 ASN A C 1
ATOM 778 O O . ASN A 1 96 ? 14.033 7.311 8.323 1.00 92.50 96 ASN A O 1
ATOM 782 N N . ASN A 1 97 ? 13.598 5.404 7.232 1.00 92.94 97 ASN A N 1
ATOM 783 C CA . ASN A 1 97 ? 12.180 5.298 7.588 1.00 92.94 97 ASN A CA 1
ATOM 784 C C . ASN A 1 97 ? 11.849 3.853 8.010 1.00 92.94 97 ASN A C 1
ATOM 786 O O . ASN A 1 97 ? 11.007 3.212 7.382 1.00 92.94 97 ASN A O 1
ATOM 790 N N . PRO A 1 98 ? 12.525 3.301 9.030 1.00 95.69 98 PRO A N 1
ATOM 791 C CA . PRO A 1 98 ? 12.508 1.869 9.300 1.00 95.69 98 PRO A CA 1
ATOM 792 C C . PRO A 1 98 ? 11.089 1.357 9.562 1.00 95.69 98 PRO A C 1
ATOM 794 O O . PRO A 1 98 ? 10.355 1.919 10.374 1.00 95.69 98 PRO A O 1
ATOM 797 N N . ASN A 1 99 ? 10.698 0.290 8.859 1.00 97.00 99 ASN A N 1
ATOM 798 C CA . ASN A 1 99 ? 9.383 -0.357 8.965 1.00 97.00 99 ASN A CA 1
ATOM 799 C C . ASN A 1 99 ? 8.180 0.571 8.717 1.00 97.00 99 ASN A C 1
ATOM 801 O O . ASN A 1 99 ? 7.051 0.240 9.097 1.00 97.00 99 ASN A O 1
ATOM 805 N N . ARG A 1 100 ? 8.385 1.737 8.095 1.00 96.94 100 ARG A N 1
ATOM 806 C CA . ARG A 1 100 ? 7.296 2.649 7.739 1.00 96.94 100 ARG A CA 1
ATOM 807 C C . ARG A 1 100 ? 6.579 2.156 6.494 1.00 96.94 100 ARG A C 1
ATOM 809 O O . ARG A 1 100 ? 7.203 1.652 5.561 1.00 96.94 100 ARG A O 1
ATOM 816 N N . LEU A 1 101 ? 5.260 2.299 6.486 1.00 96.12 101 LEU A N 1
ATOM 817 C CA . LEU A 1 101 ? 4.431 2.033 5.321 1.00 96.12 101 LEU A CA 1
ATOM 818 C C . LEU A 1 101 ? 4.934 2.881 4.147 1.00 96.12 101 LEU A C 1
ATOM 820 O O . LEU A 1 101 ? 5.025 4.102 4.254 1.00 96.12 101 LEU A O 1
ATOM 824 N N . PHE A 1 102 ? 5.259 2.226 3.034 1.00 94.44 102 PHE A N 1
ATOM 825 C CA . PHE A 1 102 ? 5.523 2.905 1.769 1.00 94.44 102 PHE A CA 1
ATOM 826 C C . PHE A 1 102 ? 4.238 2.989 0.950 1.00 94.44 102 PHE A C 1
ATOM 828 O O . PHE A 1 102 ? 3.856 4.056 0.480 1.00 94.44 102 PHE A O 1
ATOM 835 N N . CYS A 1 103 ? 3.554 1.854 0.784 1.00 94.00 103 CYS A N 1
ATOM 836 C CA . CYS A 1 103 ? 2.322 1.790 0.014 1.00 94.00 103 CYS A CA 1
ATOM 837 C C . CYS A 1 103 ? 1.405 0.677 0.513 1.00 94.00 103 CYS A C 1
ATOM 839 O O . CYS A 1 103 ? 1.785 -0.495 0.569 1.00 94.00 103 CYS A O 1
ATOM 841 N N . TYR A 1 104 ? 0.161 1.060 0.791 1.00 96.25 104 TYR A N 1
ATOM 842 C CA . TYR A 1 104 ? -0.969 0.147 0.819 1.00 96.25 104 TYR A CA 1
ATOM 843 C C . TYR A 1 104 ? -1.640 0.162 -0.567 1.00 96.25 104 TYR A C 1
ATOM 845 O O . TYR A 1 104 ? -2.121 1.227 -0.963 1.00 96.25 104 TYR A O 1
ATOM 853 N N . PRO A 1 105 ? -1.681 -0.959 -1.316 1.00 96.31 105 PRO A N 1
ATOM 854 C CA . PRO A 1 105 ? -2.240 -0.963 -2.668 1.00 96.31 105 PRO A CA 1
ATOM 855 C C . PRO A 1 105 ? -3.724 -0.568 -2.685 1.00 96.31 105 PRO A C 1
ATOM 857 O O . PRO A 1 105 ? -4.527 -1.091 -1.904 1.00 96.31 105 PRO A O 1
ATOM 860 N N . ALA A 1 106 ? -4.090 0.358 -3.573 1.00 95.94 106 ALA A N 1
ATOM 861 C CA . ALA A 1 106 ? -5.420 0.965 -3.613 1.00 95.94 106 ALA A CA 1
ATOM 862 C C . ALA A 1 106 ? -6.533 -0.061 -3.886 1.00 95.94 106 ALA A C 1
ATOM 864 O O . ALA A 1 106 ? -7.578 -0.017 -3.237 1.00 95.94 106 ALA A O 1
ATOM 865 N N . ASP A 1 107 ? -6.282 -1.054 -4.741 1.00 97.31 107 ASP A N 1
ATOM 866 C CA . ASP A 1 107 ? -7.243 -2.109 -5.079 1.00 97.31 107 ASP A CA 1
ATOM 867 C C . ASP A 1 107 ? -6.961 -3.436 -4.359 1.00 97.31 107 ASP A C 1
ATOM 869 O O . ASP A 1 107 ? -7.494 -4.477 -4.733 1.00 97.31 107 ASP A O 1
ATOM 873 N N . LYS A 1 108 ? -6.148 -3.440 -3.288 1.00 98.06 108 LYS A N 1
ATOM 874 C CA . LYS A 1 108 ? -5.932 -4.653 -2.479 1.00 98.06 108 LYS A CA 1
ATOM 875 C C . LYS A 1 108 ? -7.290 -5.247 -2.056 1.00 98.06 108 LYS A C 1
ATOM 877 O O . LYS A 1 108 ? -8.005 -4.588 -1.302 1.00 98.06 108 LYS A O 1
ATOM 882 N N . PRO A 1 109 ? -7.636 -6.488 -2.457 1.00 98.12 109 PRO A N 1
ATOM 883 C CA . PRO A 1 109 ? -8.988 -7.034 -2.282 1.00 98.12 109 PRO A CA 1
ATOM 884 C C . PRO A 1 109 ? -9.237 -7.614 -0.882 1.00 98.12 109 PRO A C 1
ATOM 886 O O . PRO A 1 109 ? -10.320 -8.116 -0.586 1.00 98.12 109 PRO A O 1
ATOM 889 N N . ALA A 1 110 ? -8.221 -7.607 -0.016 1.00 98.38 110 ALA A N 1
ATOM 890 C CA . ALA A 1 110 ? -8.321 -8.195 1.309 1.00 98.38 110 ALA A CA 1
ATOM 891 C C . ALA A 1 110 ? -9.297 -7.398 2.185 1.00 98.38 110 ALA A C 1
ATOM 893 O O . ALA A 1 110 ? -9.087 -6.220 2.463 1.00 98.38 110 ALA A O 1
ATOM 894 N N . VAL A 1 111 ? -10.329 -8.074 2.686 1.00 98.62 111 VAL A N 1
ATOM 895 C CA . VAL A 1 111 ? -11.333 -7.468 3.577 1.00 98.62 111 VAL A CA 1
ATOM 896 C C . VAL A 1 111 ? -10.848 -7.324 5.020 1.00 98.62 111 VAL A C 1
ATOM 898 O O . VAL A 1 111 ? -11.476 -6.632 5.816 1.00 98.62 111 VAL A O 1
ATOM 901 N N . THR A 1 112 ? -9.739 -7.975 5.379 1.00 98.56 112 THR A N 1
ATOM 902 C CA . THR A 1 112 ? -9.078 -7.847 6.683 1.00 98.56 112 THR A CA 1
ATOM 903 C C . THR A 1 112 ? -7.593 -7.582 6.489 1.00 98.56 112 THR A C 1
ATOM 905 O O . THR A 1 112 ? -6.964 -8.185 5.619 1.00 98.56 112 THR A O 1
ATOM 908 N N . TYR A 1 113 ? -7.032 -6.709 7.321 1.00 98.50 113 TYR A N 1
ATOM 909 C CA . TYR A 1 113 ? -5.604 -6.433 7.350 1.00 98.50 113 TYR A CA 1
ATOM 910 C C . TYR A 1 113 ? -5.110 -6.258 8.780 1.00 98.50 113 TYR A C 1
ATOM 912 O O . TYR A 1 113 ? -5.724 -5.536 9.565 1.00 98.50 113 TYR A O 1
ATOM 920 N N . THR A 1 114 ? -3.981 -6.888 9.089 1.00 98.56 114 THR A N 1
ATOM 921 C CA . THR A 1 114 ? -3.271 -6.716 10.355 1.00 98.56 114 THR A CA 1
ATOM 922 C C . THR A 1 114 ? -2.012 -5.915 10.095 1.00 98.56 114 THR A C 1
ATOM 924 O O . THR A 1 114 ? -1.164 -6.337 9.311 1.00 98.56 114 THR A O 1
ATOM 927 N N . ILE A 1 115 ? -1.887 -4.762 10.754 1.00 98.38 115 ILE A N 1
ATOM 928 C CA . ILE A 1 115 ? -0.646 -3.987 10.715 1.00 98.38 115 ILE A CA 1
ATOM 929 C C . ILE A 1 115 ? 0.467 -4.856 11.328 1.00 98.38 115 ILE A C 1
ATOM 931 O O . ILE A 1 115 ? 0.233 -5.456 12.377 1.00 98.38 115 ILE A O 1
ATOM 935 N N . PRO A 1 116 ? 1.658 -4.957 10.712 1.00 98.06 116 PRO A N 1
ATOM 936 C CA . PRO A 1 116 ? 2.752 -5.730 11.286 1.00 98.06 116 PRO A CA 1
ATOM 937 C C . PRO A 1 116 ? 3.182 -5.165 12.648 1.00 98.06 116 PRO A C 1
ATOM 939 O O . PRO A 1 116 ? 3.148 -3.953 12.867 1.00 98.06 116 PRO A O 1
ATOM 942 N N . GLU A 1 117 ? 3.622 -6.037 13.556 1.00 97.38 117 GLU A N 1
ATOM 943 C CA . GLU A 1 117 ? 4.219 -5.612 14.829 1.00 97.38 117 GLU A CA 1
ATOM 944 C C . GLU A 1 117 ? 5.415 -4.673 14.570 1.00 97.38 117 GLU A C 1
ATOM 946 O O . GLU A 1 117 ? 6.217 -4.913 13.666 1.00 97.38 117 GLU A O 1
ATOM 951 N N . ASN A 1 118 ? 5.543 -3.614 15.371 1.00 96.81 118 ASN A N 1
ATOM 952 C CA . ASN A 1 118 ? 6.579 -2.576 15.285 1.00 96.81 118 ASN A CA 1
ATOM 953 C C . ASN A 1 118 ? 6.634 -1.801 13.950 1.00 96.81 118 ASN A C 1
ATOM 955 O O . ASN A 1 118 ? 7.625 -1.120 13.678 1.00 96.81 118 ASN A O 1
ATOM 959 N N . ALA A 1 119 ? 5.601 -1.887 13.105 1.00 98.00 119 ALA A N 1
ATOM 960 C CA . ALA A 1 119 ? 5.516 -1.084 11.889 1.00 98.00 119 ALA A CA 1
ATOM 961 C C . ALA A 1 119 ? 4.976 0.325 12.170 1.00 98.00 119 ALA A C 1
ATOM 963 O O . ALA A 1 119 ? 4.115 0.522 13.034 1.00 98.00 119 ALA A O 1
ATOM 964 N N . VAL A 1 120 ? 5.434 1.298 11.379 1.00 97.94 120 VAL A N 1
ATOM 965 C CA . VAL A 1 120 ? 4.854 2.647 11.345 1.00 97.94 120 VAL A CA 1
ATOM 966 C C . VAL A 1 120 ? 3.830 2.690 10.217 1.00 97.94 120 VAL A C 1
ATOM 968 O O . VAL A 1 120 ? 4.1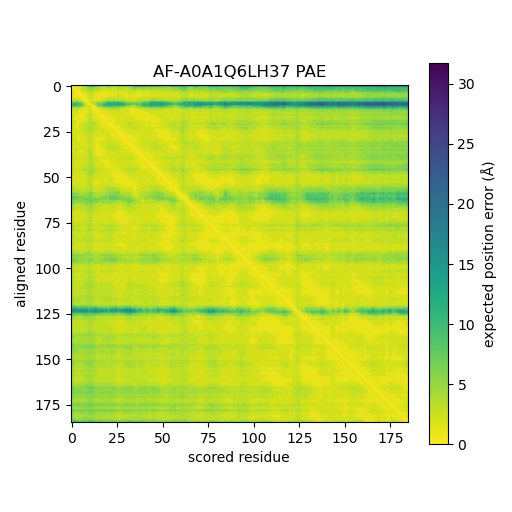76 2.741 9.037 1.00 97.94 120 VAL A O 1
ATOM 971 N N . PHE A 1 121 ? 2.551 2.636 10.570 1.00 96.50 121 PHE A N 1
ATOM 972 C CA . PHE A 1 121 ? 1.452 2.702 9.620 1.00 96.50 121 PHE A CA 1
ATOM 973 C C . PHE A 1 121 ? 1.066 4.159 9.376 1.00 96.50 121 PHE A C 1
ATOM 975 O O . PHE A 1 121 ? 0.227 4.734 10.071 1.00 96.50 121 PHE A O 1
ATOM 982 N N . ASP A 1 122 ? 1.728 4.752 8.390 1.00 93.00 122 ASP A N 1
ATOM 983 C CA . ASP A 1 122 ? 1.504 6.126 7.965 1.00 93.00 122 ASP A CA 1
ATOM 984 C C . ASP A 1 122 ? 0.919 6.141 6.556 1.00 93.00 122 ASP A C 1
ATOM 986 O O . ASP A 1 122 ? 1.620 5.943 5.563 1.00 93.00 122 ASP A O 1
ATOM 990 N N . MET A 1 123 ? -0.398 6.289 6.485 1.00 87.44 123 MET A N 1
ATOM 991 C CA . MET A 1 123 ? -1.144 6.184 5.244 1.00 87.44 123 MET A CA 1
ATOM 992 C C . MET A 1 123 ? -1.447 7.581 4.710 1.00 87.44 123 MET A C 1
ATOM 994 O O . MET A 1 123 ? -2.117 8.384 5.359 1.00 87.44 123 MET A O 1
ATOM 998 N N . GLY A 1 124 ? -0.970 7.855 3.494 1.00 77.69 124 GLY A N 1
ATOM 999 C CA . GLY A 1 124 ? -1.344 9.054 2.747 1.00 77.69 124 GLY A CA 1
ATOM 1000 C C . GLY A 1 124 ? -2.799 9.013 2.261 1.00 77.69 124 GLY A C 1
ATOM 1001 O O . GLY A 1 124 ? -3.608 8.198 2.691 1.00 77.69 124 GLY A O 1
ATOM 1002 N N . SER A 1 125 ? -3.146 9.867 1.299 1.00 75.00 125 SER A N 1
ATOM 1003 C CA . SER A 1 125 ? -4.524 10.007 0.790 1.00 75.00 125 SER A CA 1
ATOM 1004 C C . SER A 1 125 ? -5.004 8.885 -0.149 1.00 75.00 125 SER A C 1
ATOM 1006 O O . SER A 1 125 ? -6.004 9.061 -0.845 1.00 7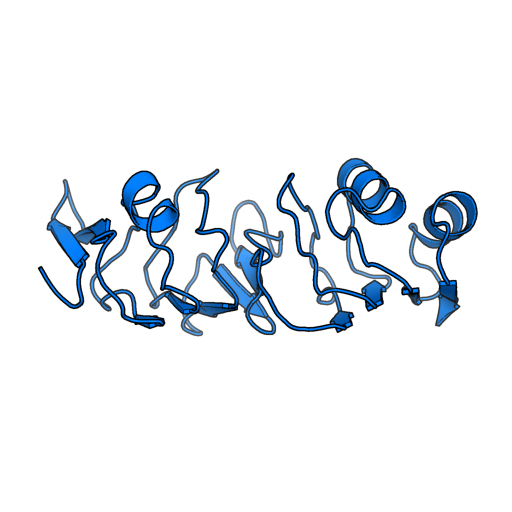5.00 125 SER A O 1
ATOM 1008 N N . VAL A 1 126 ? -4.309 7.746 -0.194 1.00 85.06 126 VAL A N 1
ATOM 1009 C CA . VAL A 1 126 ? -4.711 6.588 -1.006 1.00 85.06 126 VAL A CA 1
ATOM 1010 C C . VAL A 1 126 ? -5.988 5.989 -0.420 1.00 85.06 126 VAL A C 1
ATOM 1012 O O . VAL A 1 126 ? -6.098 5.819 0.792 1.00 85.06 126 VAL A O 1
ATOM 1015 N N . LYS A 1 127 ? -6.961 5.663 -1.274 1.00 93.81 127 LYS A N 1
ATOM 1016 C CA . LYS A 1 127 ? -8.225 5.046 -0.856 1.00 93.81 127 LYS A CA 1
ATOM 1017 C C . LYS A 1 127 ? -8.235 3.567 -1.211 1.00 93.81 127 LYS A C 1
ATOM 1019 O O . LYS A 1 127 ? -7.970 3.219 -2.355 1.00 93.81 127 LYS A O 1
ATOM 1024 N N . ASN A 1 128 ? -8.616 2.720 -0.260 1.00 97.00 128 ASN A N 1
ATOM 1025 C CA . ASN A 1 128 ? -8.938 1.319 -0.507 1.00 97.00 128 ASN A CA 1
ATOM 1026 C C . ASN A 1 128 ? -10.382 1.031 -0.091 1.00 97.00 128 ASN A C 1
ATOM 1028 O O . ASN A 1 128 ? -10.756 1.165 1.072 1.00 97.00 128 ASN A O 1
ATOM 1032 N N . LYS A 1 129 ? -11.201 0.623 -1.061 1.00 97.50 129 LYS A N 1
ATOM 1033 C CA . LYS A 1 129 ? -12.642 0.385 -0.877 1.00 97.50 129 LYS A CA 1
ATOM 1034 C C . LYS A 1 129 ? -12.987 -1.020 -0.370 1.00 97.50 129 LYS A C 1
ATOM 1036 O O . LYS A 1 129 ? -14.164 -1.315 -0.189 1.00 97.50 129 LYS A O 1
ATOM 1041 N N . HIS A 1 130 ? -12.004 -1.893 -0.176 1.00 98.50 130 HIS A N 1
ATOM 1042 C CA . HIS A 1 130 ? -12.245 -3.310 0.120 1.00 98.50 130 HIS A CA 1
ATOM 1043 C C . HIS A 1 130 ? -12.089 -3.641 1.600 1.00 98.50 130 HIS A C 1
ATOM 1045 O O . HIS A 1 130 ? -12.772 -4.532 2.103 1.00 98.50 130 HIS A O 1
ATOM 1051 N N . LEU A 1 131 ? -11.205 -2.931 2.305 1.00 98.56 131 LEU A N 1
ATOM 1052 C CA . LEU A 1 131 ? -10.898 -3.220 3.697 1.00 98.56 131 LEU A CA 1
ATOM 1053 C C . LEU A 1 131 ? -12.107 -2.956 4.604 1.00 98.56 131 LEU A C 1
ATOM 1055 O O . LEU A 1 131 ? -12.573 -1.825 4.724 1.00 98.56 131 LEU A O 1
ATOM 1059 N N . LYS A 1 132 ? -12.561 -4.005 5.295 1.00 98.81 132 LYS A N 1
ATOM 1060 C CA . LYS A 1 132 ? -13.671 -3.969 6.260 1.00 98.81 132 LYS A CA 1
ATOM 1061 C C . LYS A 1 132 ? -13.205 -4.103 7.703 1.00 98.81 132 LYS A C 1
ATOM 1063 O O . LYS A 1 132 ? -13.858 -3.591 8.605 1.00 98.81 132 LYS A O 1
ATOM 1068 N N . THR A 1 133 ? -12.090 -4.792 7.942 1.00 98.81 133 THR A N 1
ATOM 1069 C CA . THR A 1 133 ? -11.520 -4.981 9.281 1.00 98.81 133 THR A CA 1
ATOM 1070 C C . THR A 1 133 ? -10.047 -4.602 9.316 1.00 98.81 133 THR A C 1
ATOM 1072 O O . THR A 1 133 ? -9.230 -5.215 8.632 1.00 98.81 133 THR A O 1
ATOM 1075 N N . LEU A 1 134 ? -9.694 -3.647 10.173 1.00 98.69 134 LEU A N 1
ATOM 1076 C CA . LEU A 1 134 ? -8.306 -3.299 10.469 1.00 98.69 134 LEU A CA 1
ATOM 1077 C C . LEU A 1 134 ? -7.927 -3.831 11.852 1.00 98.69 134 LEU A C 1
ATOM 1079 O O . LEU A 1 134 ? -8.650 -3.606 12.823 1.00 98.69 134 LEU A O 1
ATOM 1083 N N . VAL A 1 135 ? -6.796 -4.525 11.946 1.00 98.75 135 VAL A N 1
ATOM 1084 C CA . VAL A 1 135 ? -6.228 -5.020 13.203 1.00 98.75 135 VAL A CA 1
ATOM 1085 C C . VAL A 1 135 ? -4.956 -4.240 13.519 1.00 98.75 135 VAL A C 1
ATOM 1087 O O . VAL A 1 135 ? -4.035 -4.187 12.703 1.00 98.75 135 VAL A O 1
ATOM 1090 N N . ILE A 1 136 ? -4.921 -3.630 14.702 1.00 98.56 136 ILE A N 1
ATOM 1091 C CA . ILE A 1 136 ? -3.853 -2.750 15.178 1.00 98.56 136 ILE A CA 1
ATOM 1092 C C . ILE A 1 136 ? -3.213 -3.387 16.422 1.00 98.56 136 ILE A C 1
ATOM 1094 O O . ILE A 1 136 ? -3.811 -3.335 17.505 1.00 98.56 136 ILE A O 1
ATOM 1098 N N . PRO A 1 137 ? -2.014 -3.986 16.298 1.00 98.50 137 PRO A N 1
ATOM 1099 C CA . PRO A 1 137 ? -1.241 -4.433 17.450 1.00 98.50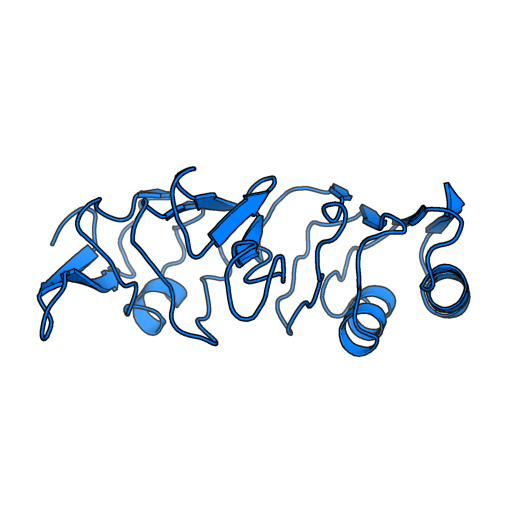 137 PRO A CA 1
ATOM 1100 C C . PRO A 1 137 ? -0.793 -3.270 18.336 1.00 98.50 137 PRO A C 1
ATOM 1102 O O . PRO A 1 137 ? -0.674 -2.132 17.885 1.00 98.50 137 PRO A O 1
ATOM 1105 N N . LYS A 1 138 ? -0.472 -3.558 19.599 1.00 98.25 138 LYS A N 1
ATOM 1106 C CA . LYS A 1 138 ? -0.036 -2.551 20.578 1.00 98.25 138 LYS A CA 1
ATOM 1107 C C . LYS A 1 138 ? 1.291 -1.894 20.200 1.00 98.25 138 LYS A C 1
ATOM 1109 O O . LYS A 1 138 ? 1.534 -0.764 20.603 1.00 98.25 138 LYS A O 1
ATOM 1114 N N . SER A 1 139 ? 2.146 -2.622 19.481 1.00 97.69 139 SER A N 1
ATOM 1115 C CA . SER A 1 139 ? 3.483 -2.172 19.090 1.00 97.69 139 SER A CA 1
ATOM 1116 C C . SER A 1 139 ? 3.484 -1.360 17.792 1.00 97.69 139 SER A C 1
ATOM 1118 O O . SER A 1 139 ? 4.474 -0.698 17.482 1.00 97.69 139 SER A O 1
ATOM 1120 N N . ALA A 1 140 ? 2.398 -1.417 17.016 1.00 98.06 140 ALA A N 1
ATOM 1121 C CA . ALA A 1 140 ? 2.277 -0.647 15.793 1.00 98.06 140 ALA A CA 1
ATOM 1122 C C . ALA A 1 140 ? 2.103 0.837 16.128 1.00 98.06 140 ALA A C 1
ATOM 1124 O O . ALA A 1 140 ? 1.339 1.204 17.020 1.00 98.06 140 ALA A O 1
ATOM 1125 N N . THR A 1 141 ? 2.791 1.692 15.378 1.00 97.88 141 THR A N 1
ATOM 1126 C CA . THR A 1 141 ? 2.633 3.144 15.476 1.00 97.88 141 THR A CA 1
ATOM 1127 C C . THR A 1 141 ? 1.705 3.613 14.367 1.00 97.88 141 THR A C 1
ATOM 1129 O O . THR A 1 141 ? 2.004 3.408 13.193 1.00 97.88 141 THR A O 1
ATOM 1132 N N . VAL A 1 142 ? 0.598 4.266 14.720 1.00 97.50 142 VAL A N 1
ATOM 1133 C CA . VAL A 1 142 ? -0.302 4.930 13.765 1.00 97.50 142 VAL A CA 1
ATOM 1134 C C . VAL A 1 142 ? -0.294 6.423 14.068 1.00 97.50 142 VAL A C 1
ATOM 1136 O O . VAL A 1 142 ? -0.674 6.830 15.163 1.00 97.50 142 VAL A O 1
ATOM 1139 N N . TYR A 1 143 ? 0.145 7.257 13.125 1.00 94.88 143 TYR A N 1
ATOM 1140 C CA . TYR A 1 143 ? 0.146 8.707 13.343 1.00 94.88 143 TYR A CA 1
ATOM 1141 C C . TYR A 1 143 ? -1.275 9.261 13.461 1.00 94.88 143 TYR A C 1
ATOM 1143 O O . TYR A 1 143 ? -2.189 8.798 12.779 1.00 94.88 143 TYR A O 1
ATOM 1151 N N . ASP A 1 144 ? -1.451 10.308 14.269 1.00 93.94 144 ASP A N 1
ATOM 1152 C CA . ASP A 1 144 ? -2.754 10.930 14.531 1.00 93.94 144 ASP A CA 1
ATOM 1153 C C . ASP A 1 144 ? -3.495 11.351 13.256 1.00 93.94 144 ASP A C 1
ATOM 1155 O O . ASP A 1 144 ? -4.718 11.236 13.177 1.00 93.94 144 ASP A O 1
ATOM 1159 N N . SER A 1 145 ? -2.774 11.845 12.245 1.00 93.12 145 SER A N 1
ATOM 1160 C CA . SER A 1 145 ? -3.333 12.189 10.931 1.00 93.12 145 SER A CA 1
ATOM 1161 C C . SER A 1 145 ? -3.916 10.961 10.230 1.00 93.12 145 SER A C 1
ATOM 1163 O O . SER A 1 145 ? -5.066 10.986 9.791 1.00 93.12 145 SER A O 1
ATOM 1165 N N . THR A 1 146 ? -3.155 9.869 10.192 1.00 95.12 146 THR A N 1
ATOM 1166 C CA . THR A 1 146 ? -3.591 8.587 9.634 1.00 95.12 146 THR A CA 1
ATOM 1167 C C . THR A 1 146 ? -4.783 8.037 10.415 1.00 95.12 146 THR A C 1
ATOM 1169 O O . THR A 1 146 ? -5.787 7.651 9.818 1.00 95.12 146 THR A O 1
ATOM 1172 N N . LEU A 1 147 ? -4.739 8.070 11.749 1.00 95.62 147 LEU A N 1
ATOM 1173 C CA . LEU A 1 147 ? -5.824 7.574 12.593 1.00 95.62 147 LEU A CA 1
ATOM 1174 C C . LEU A 1 147 ? -7.121 8.375 12.387 1.00 95.62 147 LEU A C 1
ATOM 1176 O O . LEU A 1 147 ? -8.195 7.781 12.282 1.00 95.62 147 LEU A O 1
ATOM 1180 N N . LYS A 1 148 ? -7.020 9.704 12.226 1.00 95.38 148 LYS A N 1
ATOM 1181 C CA . LYS A 1 148 ? -8.137 10.581 11.825 1.00 95.38 148 LYS A CA 1
ATOM 1182 C C . LYS A 1 148 ? -8.727 10.163 10.479 1.00 95.38 148 LYS A C 1
ATOM 1184 O O . LYS A 1 148 ? -9.948 10.089 10.352 1.00 95.38 148 LYS A O 1
ATOM 1189 N N . TYR A 1 149 ? -7.892 9.894 9.475 1.00 95.56 149 TYR A N 1
ATOM 1190 C CA . TYR A 1 149 ? -8.360 9.463 8.155 1.00 95.56 149 TYR A CA 1
ATOM 1191 C C . TYR A 1 149 ? -9.025 8.089 8.180 1.00 95.56 149 TYR A C 1
ATOM 1193 O O . TYR A 1 149 ? -10.036 7.898 7.503 1.00 95.56 149 TYR A O 1
ATOM 1201 N N . ILE A 1 150 ? -8.498 7.154 8.970 1.00 96.62 150 ILE A N 1
ATOM 1202 C CA . ILE A 1 150 ? -9.085 5.825 9.165 1.00 96.62 150 ILE A CA 1
ATOM 1203 C C . ILE A 1 150 ? -10.460 5.959 9.827 1.00 96.62 150 ILE A C 1
ATOM 1205 O O . ILE A 1 150 ? -11.449 5.486 9.273 1.00 96.62 150 ILE A O 1
ATOM 1209 N N . CYS A 1 151 ? -10.549 6.662 10.962 1.00 96.88 151 CYS A N 1
ATOM 1210 C CA . CYS A 1 151 ? -11.794 6.757 11.731 1.00 96.88 151 CYS A CA 1
ATOM 1211 C C . CYS A 1 151 ? -12.907 7.518 10.989 1.00 96.88 151 CYS A C 1
ATOM 1213 O O . CYS A 1 151 ? -14.083 7.258 11.215 1.00 96.88 151 CYS A O 1
ATOM 1215 N N . ARG A 1 152 ? -12.543 8.426 10.071 1.00 95.00 152 ARG A N 1
ATOM 1216 C CA . ARG A 1 152 ? -13.478 9.166 9.202 1.00 95.00 152 ARG A CA 1
ATOM 1217 C C . ARG A 1 152 ? -13.818 8.448 7.889 1.00 95.00 152 ARG A C 1
ATOM 1219 O O . ARG A 1 152 ? -14.501 9.034 7.055 1.00 95.00 152 ARG A O 1
ATOM 1226 N N . GLY A 1 153 ? -13.283 7.250 7.642 1.00 95.44 153 GLY A N 1
ATOM 1227 C CA . GLY A 1 153 ? -13.473 6.531 6.375 1.00 95.44 153 GLY A CA 1
ATOM 1228 C C . GLY A 1 153 ? -12.838 7.221 5.158 1.00 95.44 153 GLY A C 1
ATOM 1229 O O . GLY A 1 153 ? -13.221 6.964 4.022 1.00 95.44 153 GLY A O 1
ATOM 1230 N N . THR A 1 154 ? -11.866 8.117 5.362 1.00 95.12 154 THR A N 1
ATOM 1231 C CA . THR A 1 154 ? -11.215 8.857 4.266 1.00 95.12 154 THR A CA 1
ATOM 1232 C C . THR A 1 154 ? -10.349 7.940 3.406 1.00 95.12 154 THR A C 1
ATOM 1234 O O . THR A 1 154 ? -10.385 8.051 2.183 1.00 95.12 154 THR A O 1
ATOM 1237 N N . VAL A 1 155 ? -9.594 7.038 4.045 1.00 95.44 155 VAL A N 1
ATOM 1238 C CA . VAL A 1 155 ? -8.696 6.075 3.377 1.00 95.44 155 VAL A CA 1
ATOM 1239 C C . VAL A 1 155 ? -9.311 4.679 3.247 1.00 95.44 155 VAL A C 1
ATOM 1241 O O . VAL A 1 155 ? -9.018 3.968 2.290 1.00 95.44 155 VAL A O 1
ATOM 1244 N N . PHE A 1 156 ? -10.224 4.314 4.152 1.00 97.25 156 PHE A N 1
ATOM 1245 C CA . PHE A 1 156 ? -10.978 3.057 4.122 1.00 97.25 156 PHE A CA 1
ATOM 1246 C C . PHE A 1 156 ? -12.485 3.341 4.240 1.00 97.25 156 PHE A C 1
ATOM 1248 O O . PHE A 1 156 ? -13.045 3.236 5.331 1.00 97.25 156 PHE A O 1
ATOM 1255 N N . PRO A 1 157 ? -13.164 3.741 3.148 1.00 96.94 157 PRO A N 1
ATOM 1256 C CA . PRO A 1 157 ? -14.570 4.159 3.192 1.00 96.94 157 PRO A CA 1
ATOM 1257 C C . PRO A 1 157 ? -15.552 3.061 3.615 1.00 96.94 157 PRO A C 1
ATOM 1259 O O . PRO A 1 157 ? -16.633 3.379 4.095 1.00 96.94 157 PRO A O 1
ATOM 1262 N N . ASN A 1 158 ? -15.176 1.787 3.472 1.00 98.12 158 ASN A N 1
ATOM 1263 C CA . ASN A 1 158 ? -16.009 0.635 3.828 1.00 98.12 158 ASN A CA 1
ATOM 1264 C C . ASN A 1 158 ? -15.518 -0.082 5.099 1.00 98.12 158 ASN A C 1
ATOM 1266 O O . ASN A 1 158 ? -15.830 -1.253 5.307 1.00 98.12 158 ASN A O 1
ATOM 1270 N N . LEU A 1 159 ? -14.724 0.596 5.938 1.00 98.56 159 LEU A N 1
ATOM 1271 C CA . LEU A 1 159 ? -14.224 0.019 7.181 1.00 98.56 159 LEU A CA 1
ATOM 1272 C C . LEU A 1 159 ? -15.363 -0.135 8.192 1.00 98.56 159 LEU A C 1
ATOM 1274 O O . LEU A 1 159 ? -15.967 0.839 8.629 1.00 98.56 159 LEU A O 1
ATOM 1278 N N . GLU A 1 160 ? -15.623 -1.371 8.600 1.00 98.62 160 GLU A N 1
ATOM 1279 C CA . GLU A 1 160 ? -16.715 -1.728 9.507 1.00 98.62 160 GLU A CA 1
ATOM 1280 C C . GLU A 1 160 ? -16.205 -1.984 10.928 1.00 98.62 160 GLU A C 1
ATOM 1282 O O . GLU A 1 160 ? -16.904 -1.708 11.903 1.00 98.62 160 GLU A O 1
ATOM 1287 N N . THR A 1 161 ? -14.998 -2.542 11.064 1.00 98.88 161 THR A N 1
ATOM 1288 C CA . THR A 1 161 ? -14.438 -2.972 12.350 1.00 98.88 161 THR A CA 1
ATOM 1289 C C . THR A 1 161 ? -12.986 -2.538 12.520 1.00 98.88 161 THR A C 1
ATOM 1291 O O . THR A 1 161 ? -12.148 -2.771 11.649 1.00 98.88 161 THR A O 1
ATOM 1294 N N . ILE A 1 162 ? -12.658 -2.006 13.698 1.00 98.81 162 ILE A N 1
ATOM 1295 C CA . ILE A 1 162 ? -11.276 -1.868 14.163 1.00 98.81 162 ILE A CA 1
ATOM 1296 C C . ILE A 1 162 ? -11.070 -2.795 15.360 1.00 98.81 162 ILE A C 1
ATOM 1298 O O . ILE A 1 162 ? -11.752 -2.684 16.381 1.00 98.81 162 ILE A O 1
ATOM 1302 N N . LYS A 1 163 ? -10.118 -3.721 15.232 1.00 98.81 163 LYS A N 1
ATOM 1303 C CA . LYS A 1 163 ? -9.609 -4.534 16.338 1.00 98.81 163 LYS A CA 1
ATOM 1304 C C . LYS A 1 163 ? -8.316 -3.899 16.829 1.00 98.81 163 LYS A C 1
ATOM 1306 O O . LYS A 1 163 ? -7.347 -3.850 16.082 1.00 98.81 163 LYS A O 1
ATOM 1311 N N . VAL A 1 164 ? -8.282 -3.417 18.060 1.00 98.62 164 VAL A N 1
ATOM 1312 C CA . VAL A 1 164 ? -7.102 -2.762 18.637 1.00 98.62 164 VAL A CA 1
ATOM 1313 C C . VAL A 1 164 ? -6.640 -3.535 19.865 1.00 98.62 164 VAL A C 1
ATOM 1315 O O . VAL A 1 164 ? -7.444 -3.858 20.736 1.00 98.62 164 VAL A O 1
ATOM 1318 N N . GLN A 1 165 ? -5.355 -3.872 19.927 1.00 98.62 165 GLN A N 1
ATOM 1319 C CA . GLN A 1 165 ? -4.824 -4.653 21.040 1.00 98.62 165 GLN A CA 1
ATOM 1320 C C . GLN A 1 165 ? -4.865 -3.844 22.342 1.00 98.62 165 GLN A C 1
ATOM 1322 O O . GLN A 1 165 ? -4.536 -2.652 22.370 1.00 98.62 165 GLN A O 1
ATOM 1327 N N . LYS A 1 166 ? -5.234 -4.499 23.443 1.00 97.81 166 LYS A N 1
ATOM 1328 C CA . LYS A 1 166 ? -5.258 -3.919 24.785 1.00 97.81 166 LYS A CA 1
ATOM 1329 C C . LYS A 1 166 ? -3.891 -3.323 25.132 1.00 97.81 166 LYS A C 1
ATOM 1331 O O . LYS A 1 166 ? -2.856 -3.974 25.004 1.00 97.81 166 LYS A O 1
ATOM 1336 N N . GLY A 1 167 ? -3.910 -2.078 25.604 1.00 96.38 167 GLY A N 1
ATOM 1337 C CA . GLY A 1 167 ? -2.706 -1.315 25.940 1.00 96.38 167 GLY A CA 1
ATOM 1338 C C . GLY A 1 167 ? -2.106 -0.520 24.778 1.00 96.38 167 GLY A C 1
ATOM 1339 O O . GLY A 1 167 ? -1.122 0.178 24.994 1.00 96.38 167 GLY A O 1
ATOM 1340 N N . SER A 1 168 ? -2.681 -0.581 23.570 1.00 96.88 168 SER A N 1
ATOM 1341 C CA . SER A 1 168 ? -2.325 0.356 22.498 1.00 96.88 168 SER A CA 1
ATOM 1342 C C . SER A 1 168 ? -2.675 1.800 22.902 1.00 96.88 168 SER A C 1
ATOM 1344 O O . SER A 1 168 ? -3.765 2.023 23.441 1.00 96.88 168 SER A O 1
ATOM 1346 N N . PRO A 1 169 ? -1.828 2.800 22.585 1.00 95.12 169 PRO A N 1
ATOM 1347 C CA . PRO A 1 169 ? -2.142 4.212 22.830 1.00 95.12 169 PRO A CA 1
ATOM 1348 C C . PRO A 1 169 ? -3.336 4.717 22.000 1.00 95.12 169 PRO A C 1
ATOM 1350 O O . PRO A 1 169 ? -3.866 5.792 22.263 1.00 95.12 169 PRO A O 1
ATOM 1353 N N . HIS A 1 170 ? -3.785 3.952 21.000 1.00 96.12 170 HIS A N 1
ATOM 1354 C CA . HIS A 1 170 ? -4.853 4.353 20.086 1.00 96.12 170 HIS A CA 1
ATOM 1355 C C . HIS A 1 170 ? -6.264 3.972 20.569 1.00 96.12 170 HIS A C 1
ATOM 1357 O O . HIS A 1 170 ? -7.243 4.400 19.957 1.00 96.12 170 HIS A O 1
ATOM 1363 N N . VAL A 1 171 ? -6.397 3.180 21.646 1.00 97.25 171 VAL A N 1
ATOM 1364 C CA . VAL A 1 171 ? -7.687 2.611 22.093 1.00 97.25 171 VAL A CA 1
ATOM 1365 C C . VAL A 1 171 ? -8.742 3.689 22.350 1.00 97.25 171 VAL A C 1
ATOM 1367 O O . VAL A 1 171 ? -9.845 3.597 21.808 1.00 97.25 171 VAL A O 1
ATOM 1370 N N . ASP A 1 172 ? -8.419 4.706 23.150 1.00 97.12 172 ASP A N 1
ATOM 1371 C CA . ASP A 1 172 ? -9.396 5.719 23.570 1.00 97.12 172 ASP A CA 1
ATOM 1372 C C . ASP A 1 172 ? -9.830 6.609 22.403 1.00 97.12 172 ASP A C 1
ATOM 1374 O O . ASP A 1 172 ? -11.020 6.887 22.227 1.00 97.12 172 ASP A O 1
ATOM 1378 N N . TYR A 1 173 ? -8.882 6.992 21.545 1.00 97.62 173 TYR A N 1
ATOM 1379 C CA . TYR A 1 173 ? -9.185 7.759 20.342 1.00 97.62 173 TYR A CA 1
ATOM 1380 C C . TYR A 1 173 ? -10.099 6.977 19.392 1.00 97.62 173 TYR A C 1
ATOM 1382 O O . TYR A 1 173 ? -11.113 7.502 18.934 1.00 97.62 173 TYR A O 1
ATOM 1390 N N . ILE A 1 174 ? -9.791 5.704 19.124 1.00 98.06 174 ILE A N 1
ATOM 1391 C CA . ILE A 1 174 ? -10.608 4.858 18.242 1.00 98.06 174 ILE A CA 1
ATOM 1392 C C . ILE A 1 174 ? -12.022 4.703 18.812 1.00 98.06 174 ILE A C 1
ATOM 1394 O O . ILE A 1 174 ? -12.990 4.875 18.078 1.00 98.06 174 ILE A O 1
ATOM 1398 N N . ARG A 1 175 ? -12.164 4.442 20.119 1.00 97.50 175 ARG A N 1
ATOM 1399 C CA . ARG A 1 175 ? -13.476 4.296 20.778 1.00 97.50 175 ARG A CA 1
ATOM 1400 C C . ARG A 1 175 ? -14.354 5.540 20.688 1.00 97.50 175 ARG A C 1
ATOM 1402 O O . ARG A 1 175 ? -15.571 5.410 20.643 1.00 97.50 175 ARG A O 1
ATOM 1409 N N . THR A 1 176 ? -13.750 6.723 20.715 1.00 97.06 176 THR A N 1
ATOM 1410 C CA . THR A 1 176 ? -14.482 7.997 20.736 1.00 97.06 176 THR A CA 1
ATOM 1411 C C . THR A 1 176 ? -14.757 8.561 19.345 1.00 97.06 176 THR A C 1
ATOM 1413 O O . THR A 1 176 ? -15.644 9.398 19.205 1.00 97.06 176 THR A O 1
ATOM 1416 N N . THR A 1 177 ? -14.021 8.125 18.318 1.00 97.44 177 THR A N 1
ATOM 1417 C CA . THR A 1 177 ? -14.079 8.742 16.982 1.00 97.44 177 THR A CA 1
ATOM 1418 C C . THR A 1 177 ? -14.480 7.801 15.854 1.00 97.44 177 THR A C 1
ATOM 1420 O O . THR A 1 177 ? -15.020 8.277 14.855 1.00 97.44 177 THR A O 1
ATOM 1423 N N . PHE A 1 178 ? -14.239 6.493 15.973 1.00 98.31 178 PHE A N 1
ATOM 1424 C CA . PHE A 1 178 ? -14.683 5.534 14.969 1.00 98.31 178 PHE A CA 1
ATOM 1425 C C . PHE A 1 178 ? -16.151 5.178 15.198 1.00 98.31 178 PHE A C 1
ATOM 1427 O O . PHE A 1 178 ? -16.543 4.772 16.288 1.00 98.31 178 PHE A O 1
ATOM 1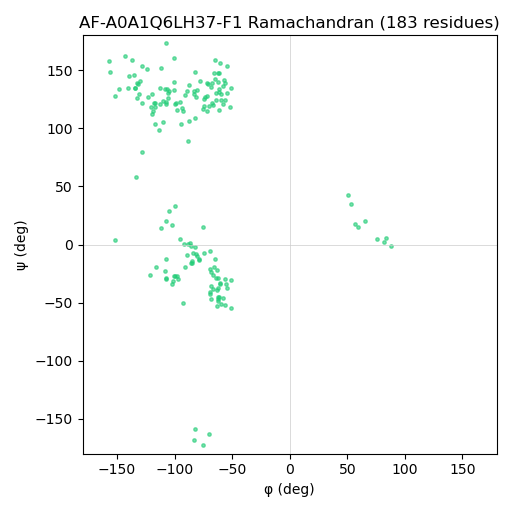434 N N . THR A 1 179 ? -16.964 5.315 14.154 1.00 97.00 179 THR A N 1
ATOM 1435 C CA . THR A 1 179 ? -18.408 5.045 14.210 1.00 97.00 179 THR A CA 1
ATOM 1436 C C . THR A 1 179 ? -18.761 3.572 14.004 1.00 97.00 179 THR A C 1
ATOM 1438 O O . THR A 1 179 ? -19.891 3.172 14.279 1.00 97.00 179 THR A O 1
ATOM 1441 N N . GLY A 1 180 ? -17.818 2.762 13.514 1.00 97.88 180 GLY A N 1
ATOM 1442 C CA . GLY A 1 180 ? -17.994 1.323 13.346 1.00 97.88 180 GLY A CA 1
ATOM 1443 C C . GLY A 1 180 ? -17.729 0.526 14.626 1.00 97.88 180 GLY A C 1
ATOM 1444 O O . GLY A 1 180 ? -17.596 1.053 15.730 1.00 97.88 180 GLY A O 1
ATOM 1445 N N . LYS A 1 181 ? -17.628 -0.796 14.482 1.00 98.62 181 LYS A N 1
ATOM 1446 C CA . LYS A 1 181 ? -17.408 -1.708 15.607 1.00 98.62 181 LYS A CA 1
ATOM 1447 C C . LYS A 1 181 ? -15.964 -1.624 16.106 1.00 98.62 181 LYS A C 1
ATOM 1449 O O . LYS A 1 181 ? -15.026 -1.890 15.357 1.00 98.62 181 LYS A O 1
ATOM 1454 N N . VAL A 1 182 ? -15.779 -1.362 17.397 1.00 98.62 182 VAL A N 1
ATOM 1455 C CA . VAL A 1 182 ? -14.462 -1.410 18.052 1.00 98.62 182 VAL A CA 1
ATOM 1456 C C . VAL A 1 182 ? -14.361 -2.662 18.919 1.00 98.62 182 VAL A C 1
ATOM 1458 O O . VAL A 1 182 ? -15.201 -2.893 19.786 1.00 98.62 182 VAL A O 1
ATOM 1461 N N . ILE A 1 183 ? -13.323 -3.470 18.701 1.00 98.69 183 ILE A N 1
ATOM 1462 C CA . ILE A 1 183 ? -13.013 -4.651 19.518 1.00 98.69 183 ILE A CA 1
ATOM 1463 C C . ILE A 1 183 ? -11.644 -4.438 20.153 1.00 98.69 183 ILE A C 1
ATOM 1465 O O . ILE A 1 183 ? -10.653 -4.276 19.445 1.00 98.69 183 ILE A O 1
ATOM 1469 N N . VAL A 1 184 ? -11.584 -4.468 21.483 1.00 98.25 184 VAL A N 1
ATOM 1470 C CA . VAL A 1 184 ? -10.311 -4.493 22.210 1.00 98.25 184 VAL A CA 1
ATOM 1471 C C . VAL A 1 184 ? -9.974 -5.944 22.531 1.00 98.25 184 VAL A C 1
ATOM 1473 O O . VAL A 1 184 ? -10.802 -6.613 23.150 1.00 98.25 184 VAL A O 1
ATOM 1476 N N . TYR A 1 185 ? -8.810 -6.423 22.088 1.00 96.94 185 TYR A N 1
ATOM 1477 C CA . TYR A 1 185 ? -8.374 -7.820 22.243 1.00 96.94 185 TYR A CA 1
ATOM 1478 C C . TYR A 1 185 ? -7.059 -7.958 23.009 1.00 96.94 185 TYR A C 1
ATOM 1480 O O . TYR A 1 185 ? -6.280 -6.978 23.039 1.00 96.94 185 TYR A O 1
#

Sequence (185 aa):
MQDGVLYYYNTNSWAAQYYCEGYTATRWNVAEYCTGINCEESLKNNAHIHQLRLNSYVSCPPGYKLPESLQAIYVAEDNKQYFSKDGVLYYGPNTNNPNRLFCYPADKPAVTYTIPENAVFDMGSVKNKHLKTLVIPKSATVYDSTLKYICRGTVFPNLETIKVQKGSPHVDYIRTTFTGKVIVY

Nearest PDB structures (foldseek):
  4h09-assembly2_B  TM=4.540E-01  e=1.458E-05  Eubacterium ventriosum ATCC 27560
  4cp6-assembly1_A  TM=4.768E-01  e=1.297E-04  Streptococcus pneumoniae